Protein AF-A0A934PTH5-F1 (afdb_monomer_lite)

Structure (mmCIF, N/CA/C/O backbone):
data_AF-A0A934PTH5-F1
#
_entry.id   AF-A0A934PTH5-F1
#
loop_
_atom_site.group_PDB
_atom_site.id
_atom_site.type_symbol
_atom_site.label_atom_id
_atom_site.label_alt_id
_atom_site.label_comp_id
_atom_site.label_asym_id
_atom_site.label_entity_id
_atom_site.label_seq_id
_atom_site.pdbx_PDB_ins_code
_atom_site.Cartn_x
_atom_site.Cartn_y
_atom_site.Cartn_z
_atom_site.occupancy
_atom_site.B_iso_or_equiv
_atom_site.auth_seq_id
_atom_site.auth_comp_id
_atom_site.auth_asym_id
_atom_site.auth_atom_id
_atom_site.pdbx_PDB_model_num
ATOM 1 N N . MET A 1 1 ? -11.125 14.523 22.607 1.00 70.50 1 MET A N 1
ATOM 2 C CA . MET A 1 1 ? -11.619 13.143 22.539 1.00 70.50 1 MET A CA 1
ATOM 3 C C . MET A 1 1 ? -10.501 12.259 23.032 1.00 70.50 1 MET A C 1
ATOM 5 O O . MET A 1 1 ? -9.382 12.466 22.572 1.00 70.50 1 MET A O 1
ATOM 9 N N . THR A 1 2 ? -10.761 11.400 24.005 1.00 82.31 2 THR A N 1
ATOM 10 C CA . THR A 1 2 ? -9.766 10.471 24.561 1.00 82.31 2 THR A CA 1
ATOM 11 C C . THR A 1 2 ? -9.634 9.221 23.681 1.00 82.31 2 THR A C 1
ATOM 13 O O . THR A 1 2 ? -10.435 9.019 22.767 1.00 82.31 2 THR A O 1
ATOM 16 N N . LEU A 1 3 ? -8.619 8.388 23.939 1.00 80.62 3 LEU A N 1
ATOM 17 C CA . LEU A 1 3 ? -8.467 7.073 23.300 1.00 80.62 3 LEU A CA 1
ATOM 18 C C . LEU A 1 3 ? -9.681 6.173 23.578 1.00 80.62 3 LEU A C 1
ATOM 20 O O . LEU A 1 3 ? -10.255 5.607 22.658 1.00 80.62 3 LEU A O 1
ATOM 24 N N . GLU A 1 4 ? -10.139 6.143 24.825 1.00 85.62 4 GLU A N 1
ATOM 25 C CA . GLU A 1 4 ? -11.289 5.339 25.252 1.00 85.62 4 GLU A CA 1
ATOM 26 C C . GLU A 1 4 ? -12.594 5.762 24.542 1.00 85.62 4 GLU A C 1
ATOM 28 O O . GLU A 1 4 ? -13.380 4.926 24.100 1.00 85.62 4 GLU A O 1
ATOM 33 N N . GLU A 1 5 ? -12.799 7.071 24.341 1.00 86.62 5 GLU A N 1
ATOM 34 C CA . GLU A 1 5 ? -13.925 7.597 23.555 1.00 86.62 5 GLU A CA 1
ATOM 35 C C . GLU A 1 5 ? -13.815 7.236 22.064 1.00 86.62 5 GLU A C 1
ATOM 37 O O . GLU A 1 5 ? -14.827 6.979 21.412 1.00 86.62 5 GLU A O 1
ATOM 42 N N . PHE A 1 6 ? -12.596 7.225 21.514 1.00 87.06 6 PHE A N 1
ATOM 43 C CA . PHE A 1 6 ? -12.353 6.816 20.130 1.00 87.06 6 PHE A CA 1
ATOM 44 C C . PHE A 1 6 ? -12.656 5.331 19.920 1.00 87.06 6 PHE A C 1
ATOM 46 O O . PHE A 1 6 ? -13.285 4.972 18.930 1.00 87.06 6 PHE A O 1
ATOM 53 N N . GLU A 1 7 ? -12.237 4.476 20.850 1.00 87.31 7 GLU A N 1
ATOM 54 C CA . GLU A 1 7 ? -12.436 3.028 20.777 1.00 87.31 7 GLU A CA 1
ATOM 55 C C . GLU A 1 7 ? -13.901 2.639 20.829 1.00 87.31 7 GLU A C 1
ATOM 57 O O . GLU A 1 7 ? -14.345 1.849 20.002 1.00 87.31 7 GLU A O 1
ATOM 62 N N . GLN A 1 8 ? -14.672 3.235 21.737 1.00 88.94 8 GLN A N 1
ATOM 63 C CA . GLN A 1 8 ? -16.108 2.966 21.825 1.00 88.94 8 GLN A CA 1
ATOM 64 C C . GLN A 1 8 ? -16.850 3.395 20.551 1.00 88.94 8 GLN A C 1
ATOM 66 O O . GLN A 1 8 ? -17.724 2.678 20.054 1.00 88.94 8 GLN A O 1
ATOM 71 N N . ASP A 1 9 ? -16.494 4.555 19.990 1.00 87.38 9 ASP A N 1
ATOM 72 C CA . ASP A 1 9 ? -17.033 5.017 18.707 1.00 87.38 9 ASP A CA 1
ATOM 73 C C . ASP A 1 9 ? -16.616 4.085 17.554 1.00 87.38 9 ASP A C 1
ATOM 75 O O . ASP A 1 9 ? -17.430 3.747 16.687 1.00 87.38 9 ASP A O 1
ATOM 79 N N . TRP A 1 10 ? -15.366 3.619 17.561 1.00 90.00 10 TRP A N 1
ATOM 80 C CA . TRP A 1 10 ? -14.833 2.715 16.548 1.00 90.00 10 TRP A CA 1
ATOM 81 C C . TRP A 1 10 ? -15.440 1.310 16.612 1.00 90.00 10 TRP A C 1
ATOM 83 O O . TRP A 1 10 ? -15.773 0.749 15.569 1.00 90.00 10 TRP A O 1
ATOM 93 N N . GLU A 1 11 ? -15.641 0.738 17.795 1.00 88.69 11 GLU A N 1
ATOM 94 C CA . GLU A 1 11 ? -16.236 -0.590 17.972 1.00 88.69 11 GLU A CA 1
ATOM 95 C C . GLU A 1 11 ? -17.654 -0.635 17.378 1.00 88.69 11 GLU A C 1
ATOM 97 O O . GLU A 1 11 ? -17.993 -1.523 16.593 1.00 88.69 11 GLU A O 1
ATOM 102 N N . SER A 1 12 ? -18.453 0.404 17.635 1.00 85.88 12 SER A N 1
ATOM 103 C CA . SER A 1 12 ? -19.787 0.555 17.043 1.00 85.88 12 SER A CA 1
ATOM 104 C C . SER A 1 12 ? -19.739 0.680 15.512 1.00 85.88 12 SER A C 1
ATOM 106 O O . SER A 1 12 ? -20.498 0.024 14.789 1.00 85.88 12 SER A O 1
ATOM 108 N N . LYS A 1 13 ? -18.825 1.500 14.980 1.00 86.25 13 LYS A N 1
ATOM 109 C CA . LYS A 1 13 ? -18.679 1.707 13.530 1.00 86.25 13 LYS A CA 1
ATOM 110 C C . LYS A 1 13 ? -18.166 0.460 12.815 1.00 86.25 13 LYS A C 1
ATOM 112 O O . LYS A 1 13 ? -18.723 0.084 11.787 1.00 86.25 13 LYS A O 1
ATOM 117 N N . SER A 1 14 ? -17.150 -0.199 13.359 1.00 88.94 14 SER A N 1
ATOM 118 C CA . SER A 1 14 ? -16.538 -1.397 12.777 1.00 88.94 14 SER A CA 1
ATOM 119 C C . SER A 1 14 ? -17.500 -2.584 12.739 1.00 88.94 14 SER A C 1
ATOM 121 O O . SER A 1 14 ? -17.537 -3.293 11.730 1.00 88.94 14 SER A O 1
ATOM 123 N N . ALA A 1 15 ? -18.349 -2.755 13.759 1.00 84.88 15 ALA A N 1
ATOM 124 C CA . ALA A 1 15 ? -19.407 -3.763 13.756 1.00 84.88 15 ALA A CA 1
ATOM 125 C C . ALA A 1 15 ? -20.422 -3.530 12.621 1.00 84.88 15 ALA A C 1
ATOM 127 O O . ALA A 1 15 ? -20.749 -4.458 11.877 1.00 84.88 15 ALA A O 1
ATOM 128 N N . ASN A 1 16 ? -20.867 -2.282 12.433 1.00 79.69 16 ASN A N 1
ATOM 129 C CA . ASN A 1 16 ? -21.796 -1.917 11.358 1.00 79.69 16 ASN A CA 1
ATOM 130 C C . ASN A 1 16 ? -21.176 -2.097 9.964 1.00 79.69 16 ASN A C 1
ATOM 132 O O . ASN A 1 16 ? -21.809 -2.667 9.077 1.00 79.69 16 ASN A O 1
ATOM 136 N N . ILE A 1 17 ? -19.924 -1.669 9.784 1.00 83.56 17 ILE A N 1
ATOM 137 C CA . ILE A 1 17 ? -19.176 -1.850 8.533 1.00 83.56 17 ILE A CA 1
ATOM 138 C C . ILE A 1 17 ? -19.030 -3.342 8.207 1.00 83.56 17 ILE A C 1
ATOM 140 O O . ILE A 1 17 ? -19.281 -3.752 7.077 1.00 83.56 17 ILE A O 1
ATOM 144 N N . SER A 1 18 ? -18.664 -4.165 9.194 1.00 83.19 18 SER A N 1
ATOM 145 C CA . SER A 1 18 ? -18.479 -5.612 9.013 1.00 83.19 18 SER A CA 1
ATOM 146 C C . SER A 1 18 ? -19.784 -6.313 8.625 1.00 83.19 18 SER A C 1
ATOM 148 O O . SER A 1 18 ? -19.786 -7.191 7.761 1.00 83.19 18 SER A O 1
ATOM 150 N N . ALA A 1 19 ? -20.908 -5.906 9.224 1.00 77.00 19 ALA A N 1
ATOM 151 C CA . ALA A 1 19 ? -22.226 -6.430 8.881 1.00 77.00 19 ALA A CA 1
ATOM 152 C C . ALA A 1 19 ? -22.646 -6.052 7.450 1.00 77.00 19 ALA A C 1
ATOM 154 O O . ALA A 1 19 ? -23.142 -6.901 6.711 1.00 77.00 19 ALA A O 1
ATOM 155 N N . ASP A 1 20 ? -22.416 -4.804 7.038 1.00 76.06 20 ASP A N 1
ATOM 156 C CA . ASP A 1 20 ? -22.774 -4.314 5.704 1.00 76.06 20 ASP A CA 1
ATOM 157 C C . ASP A 1 20 ? -21.843 -4.832 4.595 1.00 76.06 20 ASP A C 1
ATOM 159 O O . ASP A 1 20 ? -22.297 -5.033 3.462 1.00 76.06 20 ASP A O 1
ATOM 163 N N . LEU A 1 21 ? -20.573 -5.110 4.915 1.00 75.38 21 LEU A N 1
ATOM 164 C CA . LEU A 1 21 ? -19.609 -5.749 4.014 1.00 75.38 21 LEU A CA 1
ATOM 165 C C . LEU A 1 21 ? -20.111 -7.110 3.522 1.00 75.38 21 LEU A C 1
ATOM 167 O O . LEU A 1 21 ? -20.036 -7.390 2.326 1.00 75.38 21 LEU A O 1
ATOM 171 N N . ALA A 1 22 ? -20.713 -7.916 4.405 1.00 74.00 22 ALA A N 1
ATOM 172 C CA . ALA A 1 22 ? -21.269 -9.227 4.055 1.00 74.00 22 ALA A CA 1
ATOM 173 C C . ALA A 1 22 ? -22.371 -9.163 2.977 1.00 74.00 22 ALA A C 1
ATOM 175 O O . ALA A 1 22 ? -22.636 -10.159 2.303 1.00 74.00 22 ALA A O 1
ATOM 176 N N . TYR A 1 23 ? -23.000 -7.996 2.800 1.00 71.44 23 TYR A N 1
ATOM 177 C CA . TYR A 1 23 ? -24.064 -7.759 1.821 1.00 71.44 23 TYR A CA 1
ATOM 178 C C . TYR A 1 23 ? -23.697 -6.709 0.765 1.00 71.44 23 TYR A C 1
ATOM 180 O O . TYR A 1 23 ? -24.575 -6.289 0.007 1.00 71.44 23 TYR A O 1
ATOM 188 N N . THR A 1 24 ? -22.434 -6.268 0.718 1.00 69.56 24 THR A N 1
ATOM 189 C CA . THR A 1 24 ? -21.937 -5.290 -0.266 1.00 69.56 24 THR A CA 1
ATOM 190 C C . THR A 1 24 ? -22.723 -3.964 -0.230 1.00 69.56 24 THR A C 1
ATOM 192 O O . THR A 1 24 ? -22.973 -3.334 -1.260 1.00 69.56 24 THR A O 1
ATOM 195 N N . LYS A 1 25 ? -23.159 -3.527 0.960 1.00 63.09 25 LYS A N 1
ATOM 196 C CA . LYS A 1 25 ? -23.962 -2.304 1.152 1.00 63.09 25 LYS A CA 1
ATOM 197 C C . LYS A 1 25 ? -23.116 -1.136 1.643 1.00 63.09 25 LYS A C 1
ATOM 199 O O . LYS A 1 25 ? -22.116 -1.328 2.321 1.00 63.09 25 LYS A O 1
ATOM 204 N N . ASN A 1 26 ? -23.540 0.082 1.291 1.00 68.31 26 ASN A N 1
ATOM 205 C CA . ASN A 1 26 ? -23.013 1.351 1.819 1.00 68.31 26 ASN A CA 1
ATOM 206 C C . ASN A 1 26 ? -21.479 1.505 1.745 1.00 68.31 26 ASN A C 1
ATOM 208 O O . ASN A 1 26 ? -20.882 2.298 2.467 1.00 68.31 26 ASN A O 1
ATOM 212 N N . LEU A 1 27 ? -20.826 0.783 0.828 1.00 69.12 27 LEU A N 1
ATOM 213 C CA . LEU A 1 27 ? -19.371 0.639 0.802 1.00 69.12 27 LEU A CA 1
ATOM 214 C C . LEU A 1 27 ? -18.617 1.976 0.678 1.00 69.12 27 LEU A C 1
ATOM 216 O O . LEU A 1 27 ? -17.538 2.131 1.237 1.00 69.12 27 LEU A O 1
ATOM 220 N N . ASN A 1 28 ? -19.190 2.966 -0.016 1.00 66.25 28 ASN A N 1
ATOM 221 C CA . ASN A 1 28 ? -18.605 4.309 -0.114 1.00 66.25 28 ASN A CA 1
ATOM 222 C C . ASN A 1 28 ? -18.574 5.025 1.246 1.00 66.25 28 ASN A C 1
ATOM 224 O O . ASN A 1 28 ? -17.584 5.667 1.590 1.00 66.25 28 ASN A O 1
ATOM 228 N N . GLU A 1 29 ? -19.665 4.933 2.004 1.00 70.81 29 GLU A N 1
ATOM 229 C CA . GLU A 1 29 ? -19.805 5.572 3.315 1.00 70.81 29 GLU A CA 1
ATOM 230 C C . GLU A 1 29 ? -18.881 4.896 4.327 1.00 70.81 29 GLU A C 1
ATOM 232 O O . GLU A 1 29 ? -18.186 5.572 5.089 1.00 70.81 29 GLU A O 1
ATOM 237 N N . HIS A 1 30 ? -18.783 3.568 4.253 1.00 80.12 30 HIS A N 1
ATOM 238 C CA . HIS A 1 30 ? -17.863 2.776 5.063 1.00 80.12 30 HIS A CA 1
ATOM 239 C C . HIS A 1 30 ? -16.404 3.090 4.736 1.00 80.12 30 HIS A C 1
ATOM 241 O O . HIS A 1 30 ? -15.607 3.292 5.651 1.00 80.12 30 HIS A O 1
ATOM 247 N N . PHE A 1 31 ? -16.054 3.249 3.455 1.00 78.75 31 PHE A N 1
ATOM 248 C CA . PHE A 1 31 ? -14.713 3.681 3.056 1.00 78.75 31 PHE A CA 1
ATOM 249 C C . PHE A 1 31 ? -14.363 5.037 3.681 1.00 78.75 31 PHE A 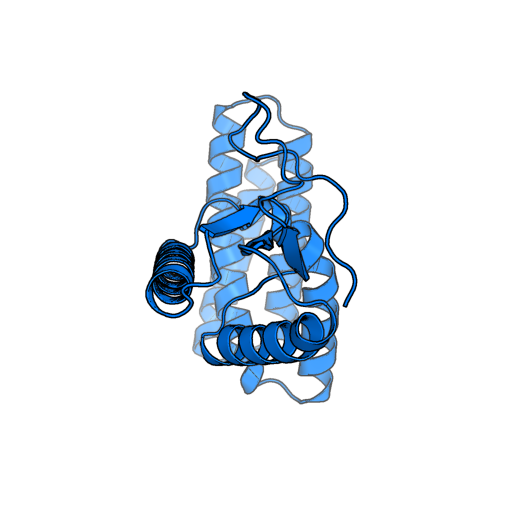C 1
ATOM 251 O O . PHE A 1 31 ? -13.349 5.155 4.364 1.00 78.75 31 PHE A O 1
ATOM 258 N N . VAL A 1 32 ? -15.227 6.045 3.531 1.00 74.69 32 VAL A N 1
ATOM 259 C CA . VAL A 1 32 ? -15.010 7.369 4.141 1.00 74.69 32 VAL A CA 1
ATOM 260 C C . VAL A 1 32 ? -14.904 7.267 5.665 1.00 74.69 32 VAL A C 1
ATOM 262 O O . VAL A 1 32 ? -14.039 7.903 6.262 1.00 74.69 32 VAL A O 1
ATOM 265 N N . THR A 1 33 ? -15.727 6.430 6.294 1.00 77.44 33 THR A N 1
ATOM 266 C CA . THR A 1 33 ? -15.711 6.217 7.747 1.00 77.44 33 THR A CA 1
ATOM 267 C C . THR A 1 33 ? -14.375 5.653 8.223 1.00 77.44 33 THR A C 1
ATOM 269 O O . THR A 1 33 ? -13.798 6.184 9.172 1.00 77.44 33 THR A O 1
ATOM 272 N N . THR A 1 34 ? -13.841 4.636 7.542 1.00 81.50 34 THR A N 1
ATOM 273 C CA . THR A 1 34 ? -12.522 4.076 7.879 1.00 81.50 34 THR A CA 1
ATOM 274 C C . THR A 1 34 ? -11.385 5.077 7.649 1.00 81.50 34 THR A C 1
ATOM 276 O O . THR A 1 34 ? -10.491 5.179 8.481 1.00 81.50 34 THR A O 1
ATOM 279 N N . GLN A 1 35 ? -11.443 5.892 6.591 1.00 77.62 35 GLN A N 1
ATOM 280 C CA . GLN A 1 35 ? -10.449 6.942 6.324 1.00 77.62 35 GLN A CA 1
ATOM 281 C C . GLN A 1 35 ? -10.446 8.029 7.409 1.00 77.62 35 GLN A C 1
ATOM 283 O O . GLN A 1 35 ? -9.388 8.434 7.890 1.00 77.62 35 GLN A O 1
ATOM 288 N N . LEU A 1 36 ? -11.630 8.471 7.843 1.00 79.81 36 LEU A N 1
ATOM 289 C CA . LEU A 1 36 ? -11.761 9.437 8.935 1.00 79.81 36 LEU A CA 1
ATOM 290 C C . LEU A 1 36 ? -11.248 8.867 10.262 1.00 79.81 36 LEU A C 1
ATOM 292 O O . LEU A 1 36 ? -10.613 9.593 11.025 1.00 79.81 36 LEU A O 1
ATOM 296 N N . ALA A 1 37 ? -11.490 7.580 10.528 1.00 80.25 37 ALA A N 1
ATOM 297 C CA . ALA A 1 37 ? -10.973 6.904 11.713 1.00 80.25 37 ALA A CA 1
ATOM 298 C C . ALA A 1 37 ? -9.436 6.816 11.703 1.00 80.25 37 ALA A C 1
ATOM 300 O O . ALA A 1 37 ? -8.819 7.127 12.717 1.00 80.25 37 ALA A O 1
ATOM 301 N N . ILE A 1 38 ? -8.815 6.495 10.559 1.00 83.19 38 ILE A N 1
ATOM 302 C CA . ILE A 1 38 ? -7.346 6.483 10.401 1.00 83.19 38 ILE A CA 1
ATOM 303 C C . ILE A 1 38 ? -6.754 7.865 10.686 1.00 83.19 38 ILE A C 1
ATOM 305 O O . ILE A 1 38 ? -5.823 7.980 11.481 1.00 83.19 38 ILE A O 1
ATOM 309 N N . HIS A 1 39 ? -7.310 8.920 10.084 1.00 77.44 39 HIS A N 1
ATOM 310 C CA . HIS A 1 39 ? -6.815 10.282 10.301 1.00 77.44 39 HIS A CA 1
ATOM 311 C C . HIS A 1 39 ? -6.916 10.683 11.777 1.00 77.44 39 HIS A C 1
ATOM 313 O O . HIS A 1 39 ? -5.978 11.218 12.361 1.00 77.44 39 HIS A O 1
ATOM 319 N N . ARG A 1 40 ? -8.057 10.386 12.403 1.00 80.06 40 ARG A N 1
ATOM 320 C CA . ARG A 1 40 ? -8.305 10.699 13.812 1.00 80.06 40 ARG A CA 1
ATOM 321 C C . ARG A 1 40 ? -7.355 9.945 14.743 1.00 80.06 40 ARG A C 1
ATOM 323 O O . ARG A 1 40 ? -6.873 10.520 15.713 1.00 80.06 40 ARG A O 1
ATOM 330 N N . LEU A 1 41 ? -7.088 8.675 14.448 1.00 83.94 41 LEU A N 1
ATOM 331 C CA . LEU A 1 41 ? -6.143 7.853 15.192 1.00 83.94 41 LEU A CA 1
ATOM 332 C C . LEU A 1 41 ? -4.720 8.412 15.086 1.00 83.94 41 LEU A C 1
ATOM 334 O O . LEU A 1 41 ? -4.029 8.517 16.095 1.00 83.94 41 LEU A O 1
ATOM 338 N N . HIS A 1 42 ? -4.303 8.819 13.887 1.00 80.69 42 HIS A N 1
ATOM 339 C CA . HIS A 1 42 ? -3.004 9.452 13.674 1.00 80.69 42 HIS A CA 1
ATOM 340 C C . HIS A 1 42 ? -2.863 10.749 14.487 1.00 80.69 42 HIS A C 1
ATOM 342 O O . HIS A 1 42 ? -1.844 10.949 15.146 1.00 80.69 42 HIS A O 1
ATOM 348 N N . ASP A 1 43 ? -3.904 11.589 14.525 1.00 81.38 43 ASP A N 1
ATOM 349 C CA . ASP A 1 43 ? -3.910 12.800 15.356 1.00 81.38 43 ASP A CA 1
ATOM 350 C C . ASP A 1 43 ? -3.722 12.472 16.848 1.00 81.38 43 ASP A C 1
ATOM 352 O O . ASP A 1 43 ? -2.973 13.157 17.542 1.00 81.38 43 ASP A O 1
ATOM 356 N N . LEU A 1 44 ? -4.360 11.406 17.346 1.00 81.19 44 LEU A N 1
ATOM 357 C CA . LEU A 1 44 ? -4.197 10.950 18.732 1.00 81.19 44 LEU A CA 1
ATOM 358 C C . LEU A 1 44 ? -2.782 10.415 18.999 1.00 81.19 44 LEU A C 1
ATOM 360 O O . LEU A 1 44 ? -2.186 10.757 20.019 1.00 81.19 44 LEU A O 1
ATOM 364 N N . MET A 1 45 ? -2.207 9.655 18.062 1.00 81.25 45 MET A N 1
ATOM 365 C CA . MET A 1 45 ? -0.832 9.153 18.167 1.00 81.25 45 MET A CA 1
ATOM 366 C C . MET A 1 45 ? 0.197 10.279 18.269 1.00 81.25 45 MET A C 1
ATOM 368 O O . MET A 1 45 ? 1.147 10.165 19.038 1.00 81.25 45 MET A O 1
ATOM 372 N N . LEU A 1 46 ? 0.015 11.372 17.520 1.00 80.62 46 LEU A N 1
ATOM 373 C CA . LEU A 1 46 ? 0.916 12.530 17.569 1.00 80.62 46 LEU A CA 1
ATOM 374 C C . LEU A 1 46 ? 0.871 13.273 18.911 1.00 80.62 46 LEU A C 1
ATOM 376 O O . LEU A 1 46 ? 1.831 13.958 19.266 1.00 80.62 46 LEU A O 1
ATOM 380 N N . LEU A 1 47 ? -0.242 13.169 19.639 1.00 82.69 47 LEU A N 1
ATOM 381 C CA . LEU A 1 47 ? -0.452 13.842 20.920 1.00 82.69 47 LEU A CA 1
ATOM 382 C C . LEU A 1 47 ? 0.014 13.001 22.119 1.00 82.69 47 LEU A C 1
ATOM 384 O O . LEU A 1 47 ? 0.228 13.555 23.199 1.00 82.69 47 LEU A O 1
ATOM 388 N N . THR A 1 48 ? 0.210 11.695 21.935 1.00 75.62 48 THR A N 1
ATOM 389 C CA . THR A 1 48 ? 0.666 10.773 22.980 1.00 75.62 48 THR A CA 1
ATOM 390 C C . THR A 1 48 ? 2.187 10.610 22.951 1.00 75.62 48 THR A C 1
ATOM 392 O O . THR A 1 48 ? 2.811 10.428 21.910 1.00 75.62 48 THR A O 1
ATOM 395 N N . SER A 1 49 ? 2.803 10.632 24.135 1.00 77.31 49 SER A N 1
ATOM 396 C CA . SER A 1 49 ? 4.234 10.326 24.330 1.00 77.31 49 SER A CA 1
ATOM 397 C C . SER A 1 49 ? 4.471 8.977 25.027 1.00 77.31 49 SER A C 1
ATOM 399 O O . SER A 1 49 ? 5.619 8.569 25.215 1.00 77.31 49 SER A O 1
ATOM 401 N N . ASP A 1 50 ? 3.397 8.297 25.437 1.00 84.56 50 ASP A N 1
ATOM 402 C CA . ASP A 1 50 ? 3.442 7.000 26.108 1.00 84.56 50 ASP A CA 1
ATOM 403 C C . ASP A 1 50 ? 3.651 5.868 25.091 1.00 84.56 50 ASP A C 1
ATOM 405 O O . ASP A 1 50 ? 2.875 5.677 24.157 1.00 84.56 50 ASP A O 1
ATOM 409 N N . LYS A 1 51 ? 4.714 5.084 25.286 1.00 75.25 51 LYS A N 1
ATOM 410 C CA . LYS A 1 51 ? 5.069 3.961 24.411 1.00 75.25 51 LYS A CA 1
ATOM 411 C C . LYS A 1 51 ? 4.045 2.824 24.436 1.00 75.25 51 LYS A C 1
ATOM 413 O O . LYS A 1 51 ? 3.891 2.161 23.413 1.00 75.25 51 LYS A O 1
ATOM 418 N N . ALA A 1 52 ? 3.387 2.578 25.568 1.00 77.56 52 ALA A N 1
ATOM 419 C CA . ALA A 1 52 ? 2.378 1.528 25.676 1.00 77.56 52 ALA A CA 1
ATOM 420 C C . ALA A 1 52 ? 1.107 1.919 24.907 1.00 77.56 52 ALA A C 1
ATOM 422 O O . ALA A 1 52 ? 0.600 1.125 24.116 1.00 77.56 52 ALA A O 1
ATOM 423 N N . GLU A 1 53 ? 0.662 3.170 25.053 1.00 78.31 53 GLU A N 1
ATOM 424 C CA . GLU A 1 53 ? -0.452 3.712 24.265 1.00 78.31 53 GLU A CA 1
ATOM 425 C C . GLU A 1 53 ? -0.120 3.764 22.770 1.00 78.31 53 GLU A C 1
ATOM 427 O O . GLU A 1 53 ? -0.955 3.397 21.951 1.00 78.31 53 GLU A O 1
ATOM 432 N N . LEU A 1 54 ? 1.106 4.140 22.385 1.00 75.62 54 LEU A N 1
ATOM 433 C CA . LEU A 1 54 ? 1.534 4.122 20.979 1.00 75.62 54 LEU A CA 1
ATOM 434 C C . LEU A 1 54 ? 1.421 2.731 20.351 1.00 75.62 54 LEU A C 1
ATOM 436 O O . LEU A 1 54 ? 0.950 2.609 19.222 1.00 75.62 54 LEU A O 1
ATOM 440 N N . GLN A 1 55 ? 1.826 1.683 21.071 1.00 75.19 55 GLN A N 1
ATOM 441 C CA . GLN A 1 55 ? 1.686 0.311 20.583 1.00 75.19 55 GLN A CA 1
ATOM 442 C C . GLN A 1 55 ? 0.212 -0.083 20.429 1.00 75.19 55 GLN A C 1
ATOM 444 O O . GLN A 1 55 ? -0.152 -0.736 19.450 1.00 75.19 55 GLN A O 1
ATOM 449 N N . HIS A 1 56 ? -0.633 0.344 21.363 1.00 79.06 56 HIS A N 1
ATOM 450 C CA . HIS A 1 56 ? -2.072 0.110 21.314 1.00 79.06 56 HIS A CA 1
ATOM 451 C C . HIS A 1 56 ? -2.734 0.824 20.127 1.00 79.06 56 HIS A C 1
ATOM 453 O O . HIS A 1 56 ? -3.446 0.199 19.341 1.00 79.06 56 HIS A O 1
ATOM 459 N N . PHE A 1 57 ? -2.393 2.094 19.897 1.00 78.56 57 PHE A N 1
ATOM 460 C CA . PHE A 1 57 ? -2.828 2.839 18.718 1.00 78.56 57 PHE A CA 1
ATOM 461 C C . PHE A 1 57 ? -2.392 2.168 17.410 1.00 78.56 57 PHE A C 1
ATOM 463 O O . PHE A 1 57 ? -3.168 2.115 16.460 1.00 78.56 57 PHE A O 1
ATOM 470 N N . MET A 1 58 ? -1.173 1.623 17.343 1.00 74.88 58 MET A N 1
ATOM 471 C CA . MET A 1 58 ? -0.707 0.910 16.150 1.00 74.88 58 MET A CA 1
ATOM 472 C C . MET A 1 58 ? -1.550 -0.334 15.841 1.00 74.88 58 MET A C 1
ATOM 474 O O . MET A 1 58 ? -1.846 -0.584 14.671 1.00 74.88 58 MET A O 1
ATOM 478 N N . LEU A 1 59 ? -1.946 -1.101 16.863 1.00 81.00 59 LEU A N 1
ATOM 479 C CA . LEU A 1 59 ? -2.821 -2.266 16.692 1.00 81.00 59 LEU A CA 1
ATOM 480 C C . LEU A 1 59 ? -4.207 -1.846 16.193 1.00 81.00 59 LEU A C 1
ATOM 482 O O . LEU A 1 59 ? -4.692 -2.386 15.201 1.00 81.00 59 LEU A O 1
ATOM 486 N N . LEU A 1 60 ? -4.791 -0.818 16.808 1.00 81.12 60 LEU A N 1
ATOM 487 C CA . LEU A 1 60 ? -6.087 -0.281 16.401 1.00 81.12 60 LEU A CA 1
ATOM 488 C C . LEU A 1 60 ? -6.061 0.258 14.959 1.00 81.12 60 LEU A C 1
ATOM 490 O O . LEU A 1 60 ? -6.984 0.036 14.176 1.00 81.12 60 LEU A O 1
ATOM 494 N N . GLY A 1 61 ? -4.963 0.907 14.565 1.00 80.19 61 GLY A N 1
ATOM 495 C CA . GLY A 1 61 ? -4.757 1.390 13.198 1.00 80.19 61 GLY A CA 1
ATOM 496 C C . GLY A 1 61 ? -4.701 0.271 12.169 1.00 80.19 61 GLY A C 1
ATOM 497 O O . GLY A 1 61 ? -5.257 0.411 11.077 1.00 80.19 61 GLY A O 1
ATOM 498 N N . TYR A 1 62 ? -4.086 -0.857 12.526 1.00 78.38 62 TYR A N 1
ATOM 499 C CA . TYR A 1 62 ? -4.070 -2.044 11.679 1.00 78.38 62 TYR A CA 1
ATOM 500 C C . TYR A 1 62 ? -5.478 -2.612 11.467 1.00 78.38 62 TYR A C 1
ATOM 502 O O . TYR A 1 62 ? -5.841 -2.927 10.334 1.00 78.38 62 TYR A O 1
ATOM 510 N N . GLU A 1 63 ? -6.294 -2.697 12.517 1.00 78.56 63 GLU A N 1
ATOM 511 C CA . GLU A 1 63 ? -7.672 -3.195 12.418 1.00 78.56 63 GLU A CA 1
ATOM 512 C C . GLU A 1 63 ? -8.544 -2.307 11.521 1.00 78.56 63 GLU A C 1
ATOM 514 O O . GLU A 1 63 ? -9.241 -2.809 10.633 1.00 78.56 63 GLU A O 1
ATOM 519 N N . ILE A 1 64 ? -8.448 -0.981 11.683 1.00 83.81 64 ILE A N 1
ATOM 520 C CA . ILE A 1 64 ? -9.155 -0.017 10.828 1.00 83.81 64 ILE A CA 1
ATOM 521 C C . ILE A 1 64 ? -8.720 -0.168 9.367 1.00 83.81 64 ILE A C 1
ATOM 523 O O . ILE A 1 64 ? -9.555 -0.183 8.456 1.00 83.81 64 ILE A O 1
ATOM 527 N N . TYR A 1 65 ? -7.414 -0.295 9.129 1.00 80.00 65 TYR A N 1
ATOM 528 C CA . TYR A 1 65 ? -6.867 -0.440 7.786 1.00 80.00 65 TYR A CA 1
ATOM 529 C C . TYR A 1 65 ? -7.270 -1.767 7.129 1.00 80.00 65 TYR A C 1
ATOM 531 O O . TYR A 1 65 ? -7.639 -1.784 5.955 1.00 80.00 65 TYR A O 1
ATOM 539 N N . ALA A 1 66 ? -7.260 -2.876 7.871 1.00 78.31 66 ALA A N 1
ATOM 540 C CA . ALA A 1 66 ? -7.692 -4.175 7.363 1.00 78.31 66 ALA A CA 1
ATOM 541 C C . ALA A 1 66 ? -9.155 -4.134 6.891 1.00 78.31 66 ALA A C 1
ATOM 543 O O . ALA A 1 66 ? -9.481 -4.651 5.820 1.00 78.31 66 ALA A O 1
ATOM 544 N N . LEU A 1 67 ? -10.023 -3.457 7.645 1.00 79.12 67 LEU A N 1
ATOM 545 C CA . LEU A 1 67 ? -11.427 -3.272 7.287 1.00 79.12 67 LEU A CA 1
ATOM 546 C C . LEU A 1 67 ? -11.591 -2.380 6.043 1.00 79.12 67 LEU A C 1
ATOM 548 O O . LEU A 1 67 ? -12.355 -2.698 5.134 1.00 79.12 67 LEU A O 1
ATOM 552 N N . ASN A 1 68 ? -10.817 -1.298 5.961 1.00 80.81 68 ASN A N 1
ATOM 553 C CA . ASN A 1 68 ? -10.747 -0.418 4.792 1.00 80.81 68 ASN A CA 1
ATOM 554 C C . ASN A 1 68 ? -10.330 -1.183 3.524 1.00 80.81 68 ASN A C 1
ATOM 556 O O . ASN A 1 68 ? -10.948 -1.053 2.466 1.00 80.81 68 ASN A O 1
ATOM 560 N N . TYR A 1 69 ? -9.334 -2.060 3.643 1.00 76.56 69 TYR A N 1
ATOM 561 C CA . TYR A 1 69 ? -8.881 -2.897 2.539 1.00 76.56 69 TYR A CA 1
ATOM 562 C C . TYR A 1 69 ? -9.955 -3.888 2.070 1.00 76.56 69 TYR A C 1
ATOM 564 O O . TYR A 1 69 ? -10.135 -4.073 0.867 1.00 76.56 69 TYR A O 1
ATOM 572 N N . GLN A 1 70 ? -10.719 -4.484 2.990 1.00 76.38 70 GLN A N 1
ATOM 573 C CA . GLN A 1 70 ? -11.850 -5.347 2.630 1.00 76.38 70 GLN A CA 1
ATOM 574 C C . GLN A 1 70 ? -12.916 -4.582 1.835 1.00 76.38 70 GLN A C 1
ATOM 576 O O . GLN A 1 70 ? -13.407 -5.090 0.831 1.00 76.38 70 GLN A O 1
ATOM 581 N N . ILE A 1 71 ? -13.211 -3.330 2.201 1.00 76.88 71 ILE A N 1
ATOM 582 C CA . ILE A 1 71 ? -14.108 -2.455 1.426 1.00 76.88 71 ILE A CA 1
ATOM 583 C C . ILE A 1 71 ? -13.537 -2.191 0.026 1.00 76.88 71 ILE A C 1
ATOM 585 O O . ILE A 1 71 ? -14.261 -2.245 -0.971 1.00 76.88 71 ILE A O 1
ATOM 589 N N . LEU A 1 72 ? -12.231 -1.935 -0.064 1.00 71.25 72 LEU A N 1
ATOM 590 C CA . LEU A 1 72 ? -11.540 -1.703 -1.330 1.00 71.25 72 LEU A CA 1
ATOM 591 C C . LEU A 1 72 ? -11.497 -2.951 -2.227 1.00 71.25 72 LEU A C 1
ATOM 593 O O . LEU A 1 72 ? -11.529 -2.824 -3.450 1.00 71.25 72 LEU A O 1
ATOM 597 N N . ALA A 1 73 ? -11.493 -4.159 -1.665 1.00 69.50 73 ALA A N 1
ATOM 598 C CA . ALA A 1 73 ? -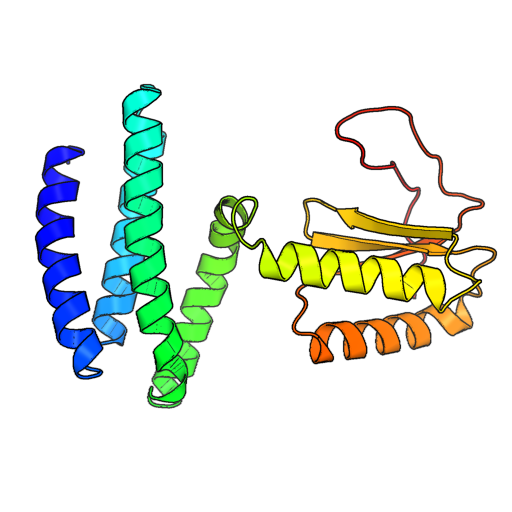11.570 -5.393 -2.449 1.00 69.50 73 ALA A CA 1
ATOM 599 C C . ALA A 1 73 ? -12.877 -5.490 -3.261 1.00 69.50 73 ALA A C 1
ATOM 601 O O . ALA A 1 73 ? -12.898 -6.107 -4.325 1.00 69.50 73 ALA A O 1
ATOM 602 N N . HIS A 1 74 ? -13.933 -4.799 -2.824 1.00 68.62 74 HIS A N 1
ATOM 603 C CA . HIS A 1 74 ? -15.195 -4.683 -3.550 1.00 68.62 74 HIS A CA 1
ATOM 604 C C . HIS A 1 74 ? -15.200 -3.569 -4.613 1.00 68.62 74 HIS A C 1
ATOM 606 O O . HIS A 1 74 ? -16.206 -3.406 -5.296 1.00 68.62 74 HIS A O 1
ATOM 612 N N . ILE A 1 75 ? -14.101 -2.813 -4.822 1.00 61.56 75 ILE A N 1
ATOM 613 C CA . ILE A 1 75 ? -13.968 -1.759 -5.862 1.00 61.56 75 ILE A CA 1
ATOM 614 C C . ILE A 1 75 ? -14.506 -2.167 -7.254 1.00 61.56 75 ILE A C 1
ATOM 616 O O . ILE A 1 75 ? -15.132 -1.324 -7.921 1.00 61.56 75 ILE A O 1
ATOM 620 N N . PRO A 1 76 ? -14.297 -3.411 -7.734 1.00 57.16 76 PRO A N 1
ATOM 621 C CA . PRO A 1 76 ? -14.855 -3.873 -9.005 1.00 57.16 76 PRO A CA 1
ATOM 622 C C . PRO A 1 76 ? -16.388 -3.834 -9.085 1.00 57.16 76 PRO A C 1
ATOM 624 O O . PRO A 1 76 ? -16.915 -3.739 -10.196 1.00 57.16 76 PRO A O 1
ATOM 627 N N . ASP A 1 77 ? -17.084 -3.811 -7.949 1.00 53.00 77 ASP A N 1
ATOM 628 C CA . ASP A 1 77 ? -18.548 -3.822 -7.849 1.00 53.00 77 ASP A CA 1
ATOM 629 C C . ASP A 1 77 ? -19.152 -2.406 -7.774 1.00 53.00 77 ASP A C 1
ATOM 631 O O . ASP A 1 77 ? -20.363 -2.221 -7.892 1.00 53.00 77 ASP A O 1
ATOM 635 N N . PHE A 1 78 ? -18.321 -1.364 -7.641 1.00 52.62 78 PHE A N 1
ATOM 636 C CA . PHE A 1 78 ? -18.794 0.022 -7.589 1.00 52.62 78 PHE A CA 1
ATOM 637 C C . PHE A 1 78 ? -19.131 0.558 -8.981 1.00 52.62 78 PHE A C 1
ATOM 639 O O . PHE A 1 78 ? -18.429 0.288 -9.965 1.00 52.62 78 PHE A O 1
ATOM 646 N N . ALA A 1 79 ? -20.147 1.426 -9.045 1.00 50.38 79 ALA A N 1
ATOM 647 C CA . ALA A 1 79 ? -20.484 2.182 -10.246 1.00 50.38 79 ALA A CA 1
ATOM 648 C C . ALA A 1 79 ? -19.258 2.963 -10.760 1.00 50.38 79 ALA A C 1
ATOM 650 O O . ALA A 1 79 ? -18.537 3.589 -9.982 1.00 50.38 79 ALA A O 1
ATOM 651 N N . ALA A 1 80 ? -19.031 2.971 -12.078 1.00 45.09 80 ALA A N 1
ATOM 652 C CA . ALA A 1 80 ? -17.798 3.481 -12.697 1.00 45.09 80 ALA A CA 1
ATOM 653 C C . ALA A 1 80 ? -17.390 4.903 -12.248 1.00 45.09 80 ALA A C 1
ATOM 655 O O . ALA A 1 80 ? -16.206 5.191 -12.071 1.00 45.09 80 ALA A O 1
ATOM 656 N N . LYS A 1 81 ? -18.369 5.783 -12.006 1.00 44.81 81 LYS A N 1
ATOM 657 C CA . LYS A 1 81 ? -18.145 7.156 -11.524 1.00 44.81 81 LYS A CA 1
ATOM 658 C C . LYS A 1 81 ? -17.674 7.204 -10.063 1.00 44.81 81 LYS A C 1
ATOM 660 O O . LYS A 1 81 ? -16.795 7.992 -9.732 1.00 44.81 81 LYS A O 1
ATOM 665 N N . GLN A 1 82 ? -18.216 6.334 -9.211 1.00 47.66 82 GLN A N 1
ATOM 666 C CA . GLN A 1 82 ? -17.817 6.199 -7.805 1.00 47.66 82 GLN A CA 1
ATOM 667 C C . GLN A 1 82 ? -16.449 5.524 -7.686 1.00 47.66 82 GLN A C 1
ATOM 669 O O . GLN A 1 82 ? -15.612 5.973 -6.913 1.00 47.66 82 GLN A O 1
ATOM 674 N N . ARG A 1 83 ? -16.163 4.536 -8.543 1.00 49.88 83 ARG A N 1
ATOM 675 C CA . ARG A 1 83 ? -14.837 3.916 -8.676 1.00 49.88 83 ARG A CA 1
ATOM 676 C C . ARG A 1 83 ? -13.741 4.945 -8.961 1.00 49.88 83 ARG A C 1
ATOM 678 O O . ARG A 1 83 ? -12.700 4.922 -8.316 1.00 49.88 83 ARG A O 1
ATOM 685 N N . GLN A 1 84 ? -13.980 5.876 -9.888 1.00 43.47 84 GLN A N 1
ATOM 686 C CA . GLN A 1 84 ? -13.031 6.958 -10.181 1.00 43.47 84 GLN A CA 1
ATOM 687 C C . GLN A 1 84 ? -12.842 7.922 -9.002 1.00 43.47 84 GLN A C 1
ATOM 689 O O . GLN A 1 84 ? -11.719 8.353 -8.753 1.00 43.47 84 GLN A O 1
ATOM 694 N N . GLN A 1 85 ? -13.911 8.247 -8.269 1.00 45.94 85 GLN A N 1
ATOM 695 C CA . GLN A 1 85 ? -13.842 9.118 -7.090 1.00 45.94 85 GLN A CA 1
ATOM 696 C C . GLN A 1 85 ? -13.100 8.449 -5.925 1.00 45.94 85 GLN A C 1
ATOM 698 O O . GLN A 1 85 ? -12.225 9.070 -5.330 1.00 45.94 85 GLN A O 1
ATOM 703 N N . LEU A 1 86 ? -13.372 7.170 -5.657 1.00 47.78 86 LEU A N 1
ATOM 704 C CA . LEU A 1 86 ? -12.667 6.377 -4.649 1.00 47.78 86 LEU A CA 1
ATOM 705 C C . LEU A 1 86 ? -11.191 6.176 -5.001 1.00 47.78 86 LEU A C 1
ATOM 707 O O . LEU A 1 86 ? -10.336 6.346 -4.141 1.00 47.78 86 LEU A O 1
ATOM 711 N N . MET A 1 87 ? -10.871 5.904 -6.270 1.00 46.78 87 MET A N 1
ATOM 712 C CA . MET A 1 87 ? -9.482 5.837 -6.742 1.00 46.78 87 MET A CA 1
ATOM 713 C C . MET A 1 87 ? -8.759 7.190 -6.670 1.00 46.78 87 MET A C 1
ATOM 715 O O . MET A 1 87 ? -7.539 7.233 -6.531 1.00 46.78 87 MET A O 1
ATOM 719 N N . ALA A 1 88 ? -9.473 8.309 -6.805 1.00 47.75 88 ALA A N 1
ATOM 720 C CA . ALA A 1 88 ? -8.893 9.640 -6.645 1.00 47.75 88 ALA A CA 1
ATOM 721 C C . ALA A 1 88 ? -8.632 9.973 -5.167 1.00 47.75 88 ALA A C 1
ATOM 723 O O . ALA A 1 88 ? -7.592 10.551 -4.855 1.00 47.75 88 ALA A O 1
ATOM 724 N N . LEU A 1 89 ? -9.537 9.565 -4.270 1.00 42.72 89 LEU A N 1
ATOM 725 C CA . LEU A 1 89 ? -9.369 9.690 -2.821 1.00 42.72 89 LEU A CA 1
ATOM 726 C C . LEU A 1 89 ? -8.225 8.803 -2.319 1.00 42.72 89 LEU A C 1
ATOM 728 O O . LEU A 1 89 ? -7.340 9.308 -1.635 1.00 42.72 89 LEU A O 1
ATOM 732 N N . SER A 1 90 ? -8.157 7.540 -2.758 1.00 41.56 90 SER A N 1
ATOM 733 C CA . SER A 1 90 ? -7.059 6.634 -2.402 1.00 41.56 90 SER A CA 1
ATOM 734 C C . SER A 1 90 ? -5.704 7.136 -2.902 1.00 41.56 90 SER A C 1
ATOM 736 O O . SER A 1 90 ? -4.720 7.033 -2.186 1.00 41.56 90 SER A O 1
ATOM 738 N N . LYS A 1 91 ? -5.623 7.786 -4.073 1.00 40.06 91 LYS A N 1
ATOM 739 C CA . LYS A 1 91 ? -4.380 8.425 -4.555 1.00 40.06 91 LYS A CA 1
ATOM 740 C C . LYS A 1 91 ? -3.868 9.566 -3.669 1.00 40.06 91 LYS A C 1
ATOM 742 O O . LYS A 1 91 ? -2.663 9.827 -3.679 1.00 40.06 91 LYS A O 1
ATOM 747 N N . GLY A 1 92 ? -4.746 10.237 -2.922 1.00 36.28 92 GLY A N 1
ATOM 748 C CA . GLY A 1 92 ? -4.363 11.184 -1.873 1.00 36.28 92 GLY A CA 1
ATOM 749 C C . GLY A 1 92 ? -3.781 10.465 -0.655 1.00 36.28 92 GLY A C 1
ATOM 750 O O . GLY A 1 92 ? -2.705 10.837 -0.188 1.00 36.28 92 GLY A O 1
ATOM 751 N N . THR A 1 93 ? -4.431 9.379 -0.229 1.00 40.41 93 THR A N 1
ATOM 752 C CA . THR A 1 93 ? -4.036 8.552 0.919 1.00 40.41 93 THR A CA 1
ATOM 753 C C . THR A 1 93 ? -2.790 7.695 0.676 1.00 40.41 93 THR A C 1
ATOM 755 O O . THR A 1 93 ? -2.051 7.449 1.616 1.00 40.41 93 THR A O 1
ATOM 758 N N . ILE A 1 94 ? -2.458 7.322 -0.571 1.00 38.16 94 ILE A N 1
ATOM 759 C CA . ILE A 1 94 ? -1.213 6.603 -0.940 1.00 38.16 94 ILE A CA 1
ATOM 760 C C . ILE A 1 94 ? 0.046 7.377 -0.493 1.00 38.16 94 ILE A C 1
ATOM 762 O O . ILE A 1 94 ? 1.120 6.799 -0.321 1.00 38.16 94 ILE A O 1
ATOM 766 N N . LYS A 1 95 ? -0.043 8.700 -0.287 1.00 36.62 95 LYS A N 1
ATOM 767 C CA . LYS A 1 95 ? 1.065 9.469 0.303 1.00 36.62 95 LYS A CA 1
ATOM 768 C C . LYS A 1 95 ? 1.250 9.202 1.802 1.00 36.62 95 LYS A C 1
ATOM 770 O O . LYS A 1 95 ? 2.395 9.219 2.239 1.00 36.62 95 LYS A O 1
ATOM 775 N N . GLU A 1 96 ? 0.181 8.930 2.546 1.00 33.81 96 GLU A N 1
ATOM 776 C CA . GLU A 1 96 ? 0.204 8.549 3.971 1.00 33.81 96 GLU A CA 1
ATOM 777 C C . GLU A 1 96 ? 0.414 7.038 4.149 1.00 33.81 96 GLU A C 1
ATOM 779 O O . GLU A 1 96 ? 1.140 6.607 5.037 1.00 33.81 96 GLU A O 1
ATOM 784 N N . GLU A 1 97 ? -0.089 6.224 3.221 1.00 35.19 97 GLU A N 1
ATOM 785 C CA . GLU A 1 97 ? 0.144 4.778 3.121 1.00 35.19 97 GLU A CA 1
ATOM 786 C C . GLU A 1 97 ? 1.643 4.438 3.010 1.00 35.19 97 GLU A C 1
ATOM 788 O O . GLU A 1 97 ? 2.090 3.388 3.465 1.00 35.19 97 GLU A O 1
ATOM 793 N N . LYS A 1 98 ? 2.464 5.362 2.485 1.00 41.72 98 LYS A N 1
ATOM 794 C CA . LYS A 1 98 ? 3.932 5.234 2.461 1.00 41.72 98 LYS A CA 1
ATOM 795 C C . LYS A 1 98 ? 4.589 5.215 3.841 1.00 41.72 98 LYS A C 1
ATOM 797 O O . LYS A 1 98 ? 5.708 4.724 3.932 1.00 41.72 98 LYS A O 1
ATOM 802 N N . LEU A 1 99 ? 3.932 5.717 4.888 1.00 36.28 99 LEU A N 1
ATOM 803 C CA . LEU A 1 99 ? 4.430 5.605 6.264 1.00 36.28 99 LEU A CA 1
ATOM 804 C C . LEU A 1 99 ? 4.143 4.222 6.870 1.00 36.28 99 LEU A C 1
ATOM 806 O O . LEU A 1 99 ? 4.934 3.751 7.681 1.00 36.28 99 LEU A O 1
ATOM 810 N N . TYR A 1 100 ? 3.071 3.547 6.440 1.00 31.48 100 TYR A N 1
ATOM 811 C CA . TYR A 1 100 ? 2.606 2.284 7.033 1.00 31.48 100 TYR A CA 1
ATOM 812 C C . TYR A 1 100 ? 2.954 1.030 6.207 1.00 31.48 100 TYR A C 1
ATOM 814 O O . TYR A 1 100 ? 3.072 -0.059 6.764 1.00 31.48 100 TYR A O 1
ATOM 822 N N . ASN A 1 101 ? 3.213 1.168 4.900 1.00 32.41 101 ASN A N 1
ATOM 823 C CA . ASN A 1 101 ? 3.636 0.064 4.022 1.00 32.41 101 ASN A CA 1
ATOM 824 C C . ASN A 1 101 ? 5.100 -0.378 4.204 1.00 32.41 101 ASN A C 1
ATOM 826 O O . ASN A 1 101 ? 5.543 -1.310 3.535 1.00 32.41 101 ASN A O 1
ATOM 830 N N . VAL A 1 102 ? 5.871 0.259 5.090 1.00 40.56 102 VAL A N 1
ATOM 831 C CA . VAL A 1 102 ? 7.274 -0.122 5.331 1.00 40.56 102 VAL A CA 1
ATOM 832 C C . VAL A 1 102 ? 7.383 -1.423 6.143 1.00 40.56 102 VAL A C 1
ATOM 834 O O . VAL A 1 102 ? 8.438 -2.051 6.138 1.00 40.56 102 VAL A O 1
ATOM 837 N N . THR A 1 103 ? 6.305 -1.891 6.782 1.00 39.75 103 THR A N 1
ATOM 838 C CA . THR A 1 103 ? 6.411 -2.976 7.774 1.00 39.75 103 THR A CA 1
ATOM 839 C C . THR A 1 103 ? 5.737 -4.309 7.429 1.00 39.75 103 THR A C 1
ATOM 841 O O . THR A 1 103 ? 6.031 -5.274 8.129 1.00 39.75 103 THR A O 1
ATOM 844 N N . LEU A 1 104 ? 4.853 -4.441 6.422 1.00 36.69 104 LEU A N 1
ATOM 845 C CA . LEU A 1 104 ? 3.892 -5.571 6.449 1.00 36.69 104 LEU A CA 1
ATOM 846 C C . LEU A 1 104 ? 3.463 -6.245 5.129 1.00 36.69 104 LEU A C 1
ATOM 848 O O . LEU A 1 104 ? 2.394 -6.850 5.100 1.00 36.69 104 LEU A O 1
ATOM 852 N N . ASN A 1 105 ? 4.272 -6.280 4.064 1.00 43.88 105 ASN A N 1
ATOM 853 C CA . ASN A 1 105 ? 3.964 -7.188 2.943 1.00 43.88 105 ASN A CA 1
ATOM 854 C C . ASN A 1 105 ? 5.047 -8.260 2.723 1.00 43.88 105 ASN A C 1
ATOM 856 O O . ASN A 1 105 ? 5.885 -8.110 1.834 1.00 43.88 105 ASN A O 1
ATOM 860 N N . PRO A 1 106 ? 5.055 -9.356 3.512 1.00 51.41 106 PRO A N 1
ATOM 861 C CA . PRO A 1 106 ? 6.021 -10.438 3.338 1.00 51.41 106 PRO A CA 1
ATOM 862 C C . PRO A 1 106 ? 5.911 -11.110 1.961 1.00 51.41 106 PRO A C 1
ATOM 864 O O . PRO A 1 106 ? 6.933 -11.491 1.410 1.00 51.41 106 PRO A O 1
ATOM 867 N N . GLN A 1 107 ? 4.719 -11.184 1.352 1.00 53.09 107 GLN A N 1
ATOM 868 C CA . GLN A 1 107 ? 4.553 -11.744 0.001 1.00 53.09 107 GLN A CA 1
ATOM 869 C C . GLN A 1 107 ? 5.151 -10.842 -1.083 1.00 53.09 107 GLN A C 1
ATOM 871 O O . GLN A 1 107 ? 5.778 -11.329 -2.022 1.00 53.09 107 GLN A O 1
ATOM 876 N N . GLN A 1 108 ? 5.003 -9.525 -0.940 1.00 60.41 108 GLN A N 1
ATOM 877 C CA . GLN A 1 108 ? 5.622 -8.564 -1.848 1.00 60.41 108 GLN A CA 1
ATOM 878 C C . GLN A 1 108 ? 7.135 -8.479 -1.632 1.00 60.41 108 GLN A C 1
ATOM 880 O O . GLN A 1 108 ? 7.866 -8.400 -2.609 1.00 60.41 108 GLN A O 1
ATOM 885 N N . ALA A 1 109 ? 7.619 -8.592 -0.391 1.00 62.50 109 ALA A N 1
ATOM 886 C CA . ALA A 1 109 ? 9.047 -8.697 -0.106 1.00 62.50 109 ALA A CA 1
ATOM 887 C C . ALA A 1 109 ? 9.664 -9.954 -0.747 1.00 62.50 109 ALA A C 1
ATOM 889 O O . ALA A 1 109 ? 10.738 -9.863 -1.335 1.00 62.50 109 ALA A O 1
ATOM 890 N N . THR A 1 110 ? 8.974 -11.102 -0.708 1.00 69.94 110 THR A N 1
ATOM 891 C CA . THR A 1 110 ? 9.410 -12.317 -1.416 1.00 69.94 110 THR A CA 1
ATOM 892 C C . THR A 1 110 ? 9.387 -12.123 -2.932 1.00 69.94 110 THR A C 1
ATOM 894 O O . THR A 1 110 ? 10.394 -12.371 -3.582 1.00 69.94 110 THR A O 1
ATOM 897 N N . ALA A 1 111 ? 8.303 -11.584 -3.503 1.00 74.81 111 ALA A N 1
ATOM 898 C CA . ALA A 1 111 ? 8.214 -11.329 -4.945 1.00 74.81 111 ALA A CA 1
ATOM 899 C C . ALA A 1 111 ? 9.263 -10.313 -5.446 1.00 74.81 111 ALA A C 1
ATOM 901 O O . ALA A 1 111 ? 9.770 -10.428 -6.562 1.00 74.81 111 ALA A O 1
ATOM 902 N N . GLU A 1 112 ? 9.609 -9.322 -4.623 1.00 78.88 112 GLU A N 1
ATOM 903 C CA . GLU A 1 112 ? 10.662 -8.343 -4.892 1.00 78.88 112 GLU A CA 1
ATOM 904 C C . GLU A 1 112 ? 12.054 -8.968 -4.818 1.00 78.88 112 GLU A C 1
ATOM 906 O O . GLU A 1 112 ? 12.875 -8.725 -5.701 1.00 78.88 112 GLU A O 1
ATOM 911 N N . GLN A 1 113 ? 12.314 -9.806 -3.812 1.00 77.25 113 GLN A N 1
ATOM 912 C CA . GLN A 1 113 ? 13.565 -10.557 -3.708 1.00 77.25 113 GLN A CA 1
ATOM 913 C C . GLN A 1 113 ? 13.736 -11.536 -4.876 1.00 77.25 113 GLN A C 1
ATOM 915 O O . GLN A 1 113 ? 14.808 -11.567 -5.478 1.00 77.25 113 GLN A O 1
ATOM 920 N N . ASP A 1 114 ? 12.677 -12.250 -5.263 1.00 81.00 114 ASP A N 1
ATOM 921 C CA . ASP A 1 114 ? 12.673 -13.157 -6.416 1.00 81.00 114 ASP A CA 1
ATOM 922 C C . ASP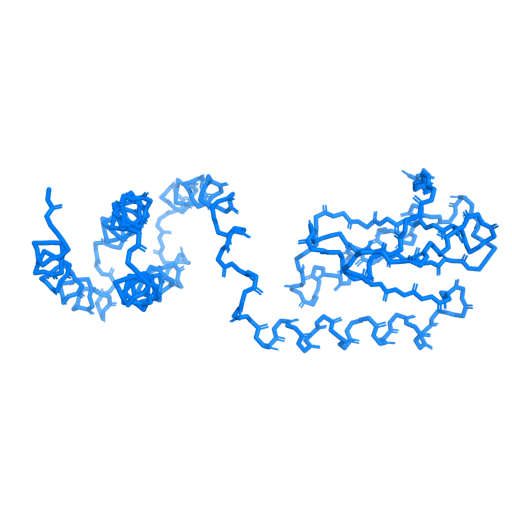 A 1 114 ? 12.902 -12.398 -7.729 1.00 81.00 114 ASP A C 1
ATOM 924 O O . ASP A 1 114 ? 13.632 -12.851 -8.614 1.00 81.00 114 ASP A O 1
ATOM 928 N N . PHE A 1 115 ? 12.312 -11.207 -7.868 1.00 84.06 115 PHE A N 1
ATOM 929 C CA . PHE A 1 115 ? 12.546 -10.344 -9.021 1.00 84.06 115 PHE A CA 1
ATOM 930 C C . PHE A 1 115 ? 13.998 -9.865 -9.088 1.00 84.06 115 PHE A C 1
ATOM 932 O O . PHE A 1 115 ? 14.626 -9.999 -10.140 1.00 84.06 115 PHE A O 1
ATOM 939 N N . LEU A 1 116 ? 14.555 -9.380 -7.974 1.00 84.00 116 LEU A N 1
ATOM 940 C CA . LEU A 1 116 ? 15.954 -8.954 -7.885 1.00 84.00 116 LEU A CA 1
ATOM 941 C C . LEU A 1 116 ? 16.928 -10.100 -8.182 1.00 84.00 116 LEU A C 1
ATOM 943 O O . LEU A 1 116 ? 17.898 -9.895 -8.911 1.00 84.00 116 LEU A O 1
ATOM 947 N N . ALA A 1 117 ? 16.664 -11.300 -7.660 1.00 82.25 117 ALA A N 1
ATOM 948 C CA . ALA A 1 117 ? 17.449 -12.491 -7.972 1.00 82.25 117 ALA A CA 1
ATOM 949 C C . ALA A 1 117 ? 17.374 -12.816 -9.472 1.00 82.25 117 ALA A C 1
ATOM 951 O O . ALA A 1 117 ? 18.405 -12.983 -10.121 1.00 82.25 117 ALA A O 1
ATOM 952 N N . SER A 1 118 ? 16.168 -12.787 -10.053 1.00 82.94 118 SER A N 1
ATOM 953 C CA . SER A 1 118 ? 15.973 -13.074 -11.477 1.00 82.94 118 SER A CA 1
ATOM 954 C C . SER A 1 118 ? 16.674 -12.080 -12.408 1.00 82.94 118 SER A C 1
ATOM 956 O O . SER A 1 118 ? 17.128 -12.476 -13.478 1.00 82.94 118 SER A O 1
ATOM 958 N N . LEU A 1 119 ? 16.796 -10.808 -12.013 1.00 81.56 119 LEU A N 1
ATOM 959 C CA . LEU A 1 119 ? 17.546 -9.806 -12.775 1.00 81.56 119 LEU A CA 1
ATOM 960 C C . LEU A 1 119 ? 19.043 -10.135 -12.799 1.00 81.56 119 LEU A C 1
ATOM 962 O O . LEU A 1 119 ? 19.653 -10.135 -13.865 1.00 81.56 119 LEU A O 1
ATOM 966 N N . LYS A 1 120 ? 19.612 -10.476 -11.637 1.00 72.81 120 LYS A N 1
ATOM 967 C CA . LYS A 1 120 ? 21.040 -10.803 -11.488 1.00 72.81 120 LYS A CA 1
ATOM 968 C C . LYS A 1 120 ? 21.442 -12.089 -12.211 1.00 72.81 120 LYS A C 1
ATOM 970 O O . LYS A 1 120 ? 22.569 -12.203 -12.670 1.00 72.81 120 LYS A O 1
ATOM 975 N N . GLU A 1 121 ? 20.537 -13.060 -12.306 1.00 73.94 121 GLU A N 1
ATOM 976 C CA . GLU A 1 121 ? 20.809 -14.332 -12.989 1.00 73.94 121 GLU A CA 1
ATOM 977 C C . GLU A 1 121 ? 20.709 -14.238 -14.517 1.00 73.94 121 GLU A C 1
ATOM 979 O O . GLU A 1 121 ? 21.379 -14.988 -15.227 1.00 73.94 121 GLU A O 1
ATOM 984 N N . ARG A 1 122 ? 19.849 -13.354 -15.039 1.00 69.25 122 ARG A N 1
ATOM 985 C CA . ARG A 1 122 ? 19.528 -13.290 -16.475 1.00 69.25 122 ARG A CA 1
ATOM 986 C C . ARG A 1 122 ? 20.427 -12.355 -17.261 1.00 69.25 122 ARG A C 1
ATOM 988 O O . ARG A 1 122 ? 20.681 -12.622 -18.434 1.00 69.25 122 ARG A O 1
ATOM 995 N N . ASP A 1 123 ? 20.858 -11.260 -16.646 1.00 71.88 123 ASP A N 1
ATOM 996 C CA . ASP A 1 123 ? 21.587 -10.209 -17.339 1.00 71.88 123 ASP A CA 1
ATOM 997 C C . ASP A 1 123 ? 23.019 -10.117 -16.812 1.00 71.88 123 ASP A C 1
ATOM 999 O O . ASP A 1 123 ? 23.284 -9.596 -15.731 1.00 71.88 123 ASP A O 1
ATOM 1003 N N . PHE A 1 124 ? 23.958 -10.619 -17.611 1.00 69.06 124 PHE A N 1
ATOM 1004 C CA . PHE A 1 124 ? 25.393 -10.571 -17.323 1.00 69.06 124 PHE A CA 1
ATOM 1005 C C . PHE A 1 124 ? 25.948 -9.138 -17.287 1.00 69.06 124 PHE A C 1
ATOM 1007 O O . PHE A 1 124 ? 27.092 -8.938 -16.880 1.00 69.06 124 PHE A O 1
ATOM 1014 N N . LEU A 1 125 ? 25.161 -8.149 -17.723 1.00 79.56 125 LEU A N 1
ATOM 1015 C CA . LEU A 1 125 ? 25.491 -6.734 -17.617 1.00 79.56 125 LEU A CA 1
ATOM 1016 C C . LEU A 1 125 ? 25.087 -6.143 -16.261 1.00 79.56 125 LEU A C 1
ATOM 1018 O O . LEU A 1 125 ? 25.491 -5.021 -15.976 1.00 79.56 125 LEU A O 1
ATOM 1022 N N . ILE A 1 126 ? 24.334 -6.854 -15.413 1.00 81.69 126 ILE A N 1
ATOM 1023 C CA . ILE A 1 126 ? 23.967 -6.393 -14.068 1.00 81.69 126 ILE A CA 1
ATOM 1024 C C . ILE A 1 126 ? 24.994 -6.899 -13.050 1.00 81.69 126 ILE A C 1
ATOM 1026 O O . ILE A 1 126 ? 25.104 -8.093 -12.792 1.00 81.69 126 ILE A O 1
ATOM 1030 N N . GLN A 1 127 ? 25.709 -5.973 -12.410 1.00 78.19 127 GLN A N 1
ATOM 1031 C CA . GLN A 1 127 ? 26.591 -6.279 -11.281 1.00 78.19 127 GLN A CA 1
ATOM 1032 C C . GLN A 1 127 ? 25.793 -6.500 -9.995 1.00 78.19 127 GLN A C 1
ATOM 1034 O O . GLN A 1 127 ? 26.093 -7.405 -9.218 1.00 78.19 127 GLN A O 1
ATOM 1039 N N . ASP A 1 128 ? 24.810 -5.635 -9.739 1.00 77.00 128 ASP A N 1
ATOM 1040 C CA . ASP A 1 128 ? 23.965 -5.695 -8.550 1.00 77.00 128 ASP A CA 1
ATOM 1041 C C . ASP A 1 128 ? 22.652 -4.921 -8.778 1.00 77.00 128 ASP A C 1
ATOM 1043 O O . ASP A 1 128 ? 22.546 -4.074 -9.665 1.00 77.00 128 ASP A O 1
ATOM 1047 N N . ALA A 1 129 ? 21.634 -5.218 -7.979 1.00 79.75 129 ALA A N 1
ATOM 1048 C CA . ALA A 1 129 ? 20.347 -4.543 -8.004 1.00 79.75 129 ALA A CA 1
ATOM 1049 C C . ALA A 1 129 ? 19.749 -4.512 -6.594 1.00 79.75 129 ALA A C 1
ATOM 1051 O O . ALA A 1 129 ? 19.797 -5.512 -5.870 1.00 79.75 129 ALA A O 1
ATOM 1052 N N . LEU A 1 130 ? 19.174 -3.371 -6.215 1.00 79.75 130 LEU A N 1
ATOM 1053 C CA . LEU A 1 130 ? 18.585 -3.153 -4.895 1.00 79.75 130 LEU A CA 1
ATOM 1054 C C . LEU A 1 130 ? 17.361 -2.244 -4.960 1.00 79.75 130 LEU A C 1
ATOM 1056 O O . LEU A 1 130 ? 17.174 -1.480 -5.906 1.00 79.75 130 LEU A O 1
ATOM 1060 N N . ILE A 1 131 ? 16.538 -2.302 -3.918 1.00 75.19 131 ILE A N 1
ATOM 1061 C CA . ILE A 1 131 ? 15.367 -1.439 -3.756 1.00 75.19 131 ILE A CA 1
ATOM 1062 C C . ILE A 1 131 ? 15.670 -0.447 -2.636 1.00 75.19 131 ILE A C 1
ATOM 1064 O O . ILE A 1 131 ? 16.026 -0.845 -1.528 1.00 75.19 131 ILE A O 1
ATOM 1068 N N . THR A 1 132 ? 15.549 0.850 -2.917 1.00 70.19 132 THR A N 1
ATOM 1069 C CA . THR A 1 132 ? 15.748 1.886 -1.896 1.00 70.19 132 THR A CA 1
ATOM 1070 C C . THR A 1 132 ? 14.521 2.016 -0.986 1.00 70.19 132 THR A C 1
ATOM 1072 O O . THR A 1 132 ? 13.409 1.687 -1.413 1.00 70.19 132 THR A O 1
ATOM 1075 N N . PRO A 1 133 ? 14.665 2.586 0.228 1.00 58.12 133 PRO A N 1
ATOM 1076 C CA . PRO A 1 133 ? 13.523 2.902 1.096 1.00 58.12 133 PRO A CA 1
ATOM 1077 C C . PRO A 1 133 ? 12.453 3.769 0.406 1.00 58.12 133 PRO A C 1
ATOM 1079 O O . PRO A 1 133 ? 11.260 3.589 0.625 1.00 58.12 133 PRO A O 1
ATOM 1082 N N . ASP A 1 134 ? 12.870 4.642 -0.519 1.00 64.31 134 ASP A N 1
ATOM 1083 C CA . ASP A 1 134 ? 11.987 5.480 -1.345 1.00 64.31 134 ASP A CA 1
ATOM 1084 C C . ASP A 1 134 ? 11.272 4.730 -2.489 1.00 64.31 134 ASP A C 1
ATOM 1086 O O . ASP A 1 134 ? 10.607 5.361 -3.323 1.00 64.31 134 ASP A O 1
ATOM 1090 N N . ARG A 1 135 ? 11.403 3.397 -2.542 1.00 72.75 135 ARG A N 1
ATOM 1091 C CA . ARG A 1 135 ? 10.818 2.495 -3.547 1.00 72.75 135 ARG A CA 1
ATOM 1092 C C . ARG A 1 135 ? 11.363 2.707 -4.961 1.00 72.75 135 ARG A C 1
ATOM 1094 O O . ARG A 1 135 ? 10.636 2.508 -5.934 1.00 72.75 135 ARG A O 1
ATOM 1101 N N . ASN A 1 136 ? 12.625 3.112 -5.097 1.00 78.81 136 ASN A N 1
ATOM 1102 C CA . ASN A 1 136 ? 13.301 3.109 -6.396 1.00 78.81 136 ASN A CA 1
ATOM 1103 C C . ASN A 1 136 ? 14.023 1.774 -6.591 1.00 78.81 136 ASN A C 1
ATOM 1105 O O . ASN A 1 136 ? 14.690 1.300 -5.672 1.00 78.81 136 ASN A O 1
ATOM 1109 N N . LEU A 1 137 ? 13.916 1.202 -7.788 1.00 83.12 137 LEU A N 1
ATOM 1110 C CA . LEU A 1 137 ? 14.744 0.078 -8.207 1.00 83.12 137 LEU A CA 1
ATOM 1111 C C . LEU A 1 137 ? 16.061 0.636 -8.742 1.00 83.12 137 LEU 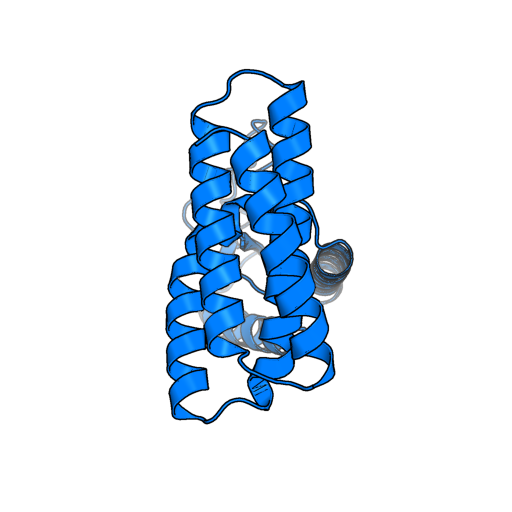A C 1
ATOM 1113 O O . LEU A 1 137 ? 16.071 1.354 -9.740 1.00 83.12 137 LEU A O 1
ATOM 1117 N N . VAL A 1 138 ? 17.158 0.320 -8.071 1.00 81.00 138 VAL A N 1
ATOM 1118 C CA . VAL A 1 138 ? 18.508 0.702 -8.473 1.00 81.00 138 VAL A CA 1
ATOM 1119 C C . VAL A 1 138 ? 19.169 -0.501 -9.127 1.00 81.00 138 VAL A C 1
ATOM 1121 O O . VAL A 1 138 ? 19.219 -1.571 -8.526 1.00 81.00 138 VAL A O 1
ATOM 1124 N N . ILE 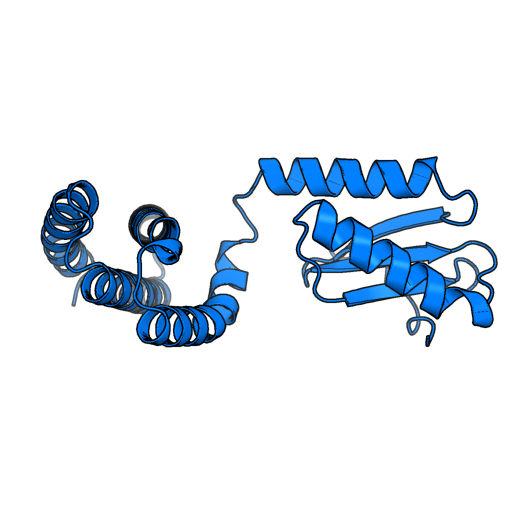A 1 139 ? 19.669 -0.317 -10.346 1.00 84.69 139 ILE A N 1
ATOM 1125 C CA . ILE A 1 139 ? 20.368 -1.341 -11.123 1.00 84.69 139 ILE A CA 1
ATOM 1126 C C . ILE A 1 139 ? 21.774 -0.834 -11.430 1.00 84.69 139 ILE A C 1
ATOM 1128 O O . ILE A 1 139 ? 21.949 0.232 -12.026 1.00 84.69 139 ILE A O 1
ATOM 1132 N N . LEU A 1 140 ? 22.771 -1.608 -11.016 1.00 81.12 140 LEU A N 1
ATOM 1133 C CA . LEU A 1 140 ? 24.180 -1.360 -11.282 1.00 81.12 140 LEU A CA 1
ATOM 1134 C C . LEU A 1 140 ? 24.612 -2.153 -12.505 1.00 81.12 140 LEU A C 1
ATOM 1136 O O . LEU A 1 140 ? 24.553 -3.382 -12.501 1.00 81.12 140 LEU A O 1
ATOM 1140 N N . LEU A 1 141 ? 25.053 -1.440 -13.537 1.00 83.94 141 LEU A N 1
ATOM 1141 C CA . LEU A 1 141 ? 25.424 -2.004 -14.826 1.00 83.94 141 LEU A CA 1
ATOM 1142 C C . LEU A 1 141 ? 26.942 -2.012 -15.027 1.00 83.94 141 LEU A C 1
ATOM 1144 O O . LEU A 1 141 ? 27.630 -1.042 -14.712 1.00 83.94 141 LEU A O 1
ATOM 1148 N N . ILE A 1 142 ? 27.452 -3.095 -15.606 1.00 83.31 142 ILE A N 1
ATOM 1149 C CA . ILE A 1 142 ? 28.833 -3.245 -16.063 1.00 83.31 142 ILE A CA 1
ATOM 1150 C C . ILE A 1 142 ? 28.904 -2.721 -17.500 1.00 83.31 142 ILE A C 1
ATOM 1152 O O . ILE A 1 142 ? 28.304 -3.306 -18.399 1.00 83.31 142 ILE A O 1
ATOM 1156 N N . ASN A 1 143 ? 29.659 -1.643 -17.731 1.00 82.81 143 ASN A N 1
ATOM 1157 C CA . ASN A 1 143 ? 29.843 -1.026 -19.055 1.00 82.81 143 ASN A CA 1
ATOM 1158 C C . ASN A 1 143 ? 28.515 -0.719 -19.794 1.00 82.81 143 ASN A C 1
ATOM 1160 O O . ASN A 1 143 ? 28.301 -1.210 -20.910 1.00 82.81 143 ASN A O 1
ATOM 1164 N N . PRO A 1 144 ? 27.607 0.072 -19.193 1.00 82.44 144 PRO A N 1
ATOM 1165 C CA . PRO A 1 144 ? 26.314 0.385 -19.792 1.00 82.44 144 PRO A CA 1
ATOM 1166 C C . PRO A 1 144 ? 26.459 1.118 -21.133 1.00 82.44 144 PRO A C 1
ATOM 1168 O O . PRO A 1 144 ? 27.229 2.068 -21.253 1.00 82.44 144 PRO A O 1
ATOM 1171 N N . GLN A 1 145 ? 25.664 0.714 -22.129 1.00 82.50 145 GLN A N 1
ATOM 1172 C CA . GLN A 1 145 ? 25.562 1.404 -23.421 1.00 82.50 145 GLN A CA 1
ATOM 1173 C C . GLN A 1 145 ? 24.368 2.373 -23.397 1.00 82.50 145 GLN A C 1
ATOM 1175 O O . GLN A 1 145 ? 23.226 1.894 -23.334 1.00 82.50 145 GLN A O 1
ATOM 1180 N N . PRO A 1 146 ? 24.578 3.705 -23.450 1.00 81.25 146 PRO A N 1
ATOM 1181 C CA . PRO A 1 146 ? 23.514 4.699 -23.286 1.00 81.25 146 PRO A CA 1
ATOM 1182 C C . PRO A 1 146 ? 22.316 4.498 -24.220 1.00 81.25 146 PRO A C 1
ATOM 1184 O O . PRO A 1 146 ? 21.169 4.617 -23.795 1.00 81.25 146 PRO A O 1
ATOM 1187 N N . GLU A 1 147 ? 22.564 4.123 -25.474 1.00 81.94 147 GLU A N 1
ATOM 1188 C CA . GLU A 1 147 ? 21.532 3.893 -26.487 1.00 81.94 147 GLU A CA 1
ATOM 1189 C C . GLU A 1 147 ? 20.569 2.742 -26.153 1.00 81.94 147 GLU A C 1
ATOM 1191 O O . GLU A 1 147 ? 19.439 2.716 -26.642 1.00 81.94 147 GLU A O 1
ATOM 1196 N N . THR A 1 148 ? 20.986 1.799 -25.305 1.00 81.12 148 THR A N 1
ATOM 1197 C CA . THR A 1 148 ? 20.170 0.635 -24.920 1.00 81.12 148 THR A CA 1
ATOM 1198 C C . THR A 1 148 ? 19.353 0.871 -23.654 1.00 81.12 148 THR A C 1
ATOM 1200 O O . THR A 1 148 ? 18.353 0.185 -23.437 1.00 81.12 148 THR A O 1
ATOM 1203 N N . LEU A 1 149 ? 19.718 1.873 -22.845 1.00 80.19 149 LEU A N 1
ATOM 1204 C CA . LEU A 1 149 ? 19.138 2.093 -21.518 1.00 80.19 149 LEU A CA 1
ATOM 1205 C C . LEU A 1 149 ? 17.625 2.311 -21.569 1.00 80.19 149 LEU A C 1
ATOM 1207 O O . LEU A 1 149 ? 16.901 1.747 -20.754 1.00 80.19 149 LEU A O 1
ATOM 1211 N N . HIS A 1 150 ? 17.126 3.060 -22.555 1.00 82.25 150 HIS A N 1
ATOM 1212 C CA . HIS A 1 150 ? 15.693 3.328 -22.689 1.00 82.25 150 HIS A CA 1
ATOM 1213 C C . HIS A 1 150 ? 14.880 2.058 -22.991 1.00 82.25 150 HIS A C 1
ATOM 1215 O O . HIS A 1 150 ? 13.806 1.826 -22.423 1.00 82.25 150 HIS A O 1
ATOM 1221 N N . ALA A 1 151 ? 15.405 1.208 -23.878 1.00 83.69 151 ALA A N 1
ATOM 1222 C CA . ALA A 1 151 ? 14.774 -0.057 -24.236 1.00 83.69 151 ALA A CA 1
ATOM 1223 C C . ALA A 1 151 ? 14.776 -1.026 -23.044 1.00 83.69 151 ALA A C 1
ATOM 1225 O O . ALA A 1 151 ? 13.740 -1.617 -22.733 1.00 83.69 151 ALA A O 1
ATOM 1226 N N . THR A 1 152 ? 15.900 -1.112 -22.330 1.00 84.44 152 THR A N 1
ATOM 1227 C CA . THR A 1 152 ? 16.052 -1.923 -21.116 1.00 84.44 152 THR A CA 1
ATOM 1228 C C . THR A 1 152 ? 15.121 -1.448 -19.999 1.00 84.44 152 THR A C 1
ATOM 1230 O O . THR A 1 152 ? 14.400 -2.253 -19.411 1.00 84.44 152 THR A O 1
ATOM 1233 N N . ALA A 1 153 ? 15.032 -0.134 -19.764 1.00 84.50 153 ALA A N 1
ATOM 1234 C CA . ALA A 1 153 ? 14.098 0.456 -18.804 1.00 84.50 153 ALA A CA 1
ATOM 1235 C C . ALA A 1 153 ? 12.645 0.084 -19.114 1.00 84.50 153 ALA A C 1
ATOM 1237 O O . ALA A 1 153 ? 11.881 -0.282 -18.223 1.00 84.50 153 ALA A O 1
ATOM 1238 N N . THR A 1 154 ? 12.267 0.159 -20.391 1.00 84.06 154 THR A N 1
ATOM 1239 C CA . THR A 1 154 ? 10.916 -0.175 -20.851 1.00 84.06 154 THR A CA 1
ATOM 1240 C C . THR A 1 154 ? 10.612 -1.661 -20.667 1.00 84.06 154 THR A C 1
ATOM 1242 O O . THR A 1 154 ? 9.507 -2.012 -20.250 1.00 84.06 154 THR A O 1
ATOM 1245 N N . ALA A 1 155 ? 11.574 -2.540 -20.961 1.00 85.38 155 ALA A N 1
ATOM 1246 C CA . ALA A 1 155 ? 11.434 -3.979 -20.751 1.00 85.38 155 ALA A CA 1
ATOM 1247 C C . ALA A 1 155 ? 11.225 -4.303 -19.265 1.00 85.38 155 ALA A C 1
ATOM 1249 O O . ALA A 1 155 ? 10.264 -4.989 -18.918 1.00 85.38 155 ALA A O 1
ATOM 1250 N N . TYR A 1 156 ? 12.041 -3.721 -18.383 1.00 87.00 156 TYR A N 1
ATOM 1251 C CA . TYR A 1 156 ? 11.902 -3.905 -16.939 1.00 87.00 156 TYR A CA 1
ATOM 1252 C C . TYR A 1 156 ? 10.593 -3.338 -16.403 1.00 87.00 156 TYR A C 1
ATOM 1254 O O . TYR A 1 156 ? 9.940 -4.008 -15.610 1.00 87.00 156 TYR A O 1
ATOM 1262 N N . HIS A 1 157 ? 10.140 -2.179 -16.886 1.00 80.50 157 HIS A N 1
ATOM 1263 C CA . HIS A 1 157 ? 8.820 -1.656 -16.530 1.00 80.50 157 HIS A CA 1
ATOM 1264 C C . HIS A 1 157 ? 7.688 -2.630 -16.880 1.00 80.50 157 HIS A C 1
ATOM 1266 O O . HIS A 1 157 ? 6.834 -2.892 -16.038 1.00 80.50 157 HIS A O 1
ATOM 1272 N N . ARG A 1 158 ? 7.709 -3.234 -18.075 1.00 80.56 158 ARG A N 1
ATOM 1273 C CA . ARG A 1 158 ? 6.698 -4.231 -18.471 1.00 80.56 158 ARG A CA 1
ATOM 1274 C C . ARG A 1 158 ? 6.727 -5.476 -17.588 1.00 80.56 158 ARG A C 1
ATOM 1276 O O . ARG A 1 158 ? 5.673 -6.027 -17.287 1.00 80.56 158 ARG A O 1
ATOM 1283 N N . GLU A 1 159 ? 7.910 -5.930 -17.182 1.00 81.06 159 GLU A N 1
ATOM 1284 C CA . GLU A 1 159 ? 8.044 -7.080 -16.280 1.00 81.06 159 GLU A CA 1
ATOM 1285 C C . GLU A 1 159 ? 7.574 -6.773 -14.857 1.00 81.06 159 GLU A C 1
ATOM 1287 O O . GLU A 1 159 ? 6.907 -7.605 -14.243 1.00 81.06 159 GLU A O 1
ATOM 1292 N N . ILE A 1 160 ? 7.892 -5.580 -14.352 1.00 80.62 160 ILE A N 1
ATOM 1293 C CA . ILE A 1 160 ? 7.418 -5.064 -13.063 1.00 80.62 160 ILE A CA 1
ATOM 1294 C C . ILE A 1 160 ? 5.887 -5.060 -13.047 1.00 80.62 160 ILE A C 1
ATOM 1296 O O . ILE A 1 160 ? 5.288 -5.625 -12.131 1.00 80.62 160 ILE A O 1
ATOM 1300 N N . ASP A 1 161 ? 5.268 -4.514 -14.097 1.00 72.81 161 ASP A N 1
ATOM 1301 C CA . ASP A 1 161 ? 3.812 -4.456 -14.238 1.00 72.81 161 ASP A CA 1
ATOM 1302 C C . ASP A 1 161 ? 3.195 -5.862 -14.331 1.00 72.81 161 ASP A C 1
ATOM 1304 O O . ASP A 1 161 ? 2.213 -6.159 -13.651 1.00 72.81 161 ASP A O 1
ATOM 1308 N N . ALA A 1 162 ? 3.793 -6.763 -15.120 1.00 74.12 162 ALA A N 1
ATOM 1309 C CA . ALA A 1 162 ? 3.322 -8.143 -15.271 1.00 74.12 162 ALA A CA 1
ATOM 1310 C C . ALA A 1 162 ? 3.407 -8.957 -13.967 1.00 74.12 162 ALA A C 1
ATOM 1312 O O . ALA A 1 162 ? 2.592 -9.853 -13.747 1.00 74.12 162 ALA A O 1
ATOM 1313 N N . LYS A 1 163 ? 4.382 -8.647 -13.104 1.00 72.25 163 LYS A N 1
ATOM 1314 C CA . LYS A 1 163 ? 4.566 -9.270 -11.784 1.00 72.25 163 LYS A CA 1
ATOM 1315 C C . LYS A 1 163 ? 3.808 -8.545 -10.662 1.00 72.25 163 LYS A C 1
ATOM 1317 O O . LYS A 1 163 ? 3.891 -8.973 -9.514 1.00 72.25 163 LYS A O 1
ATOM 1322 N N . GLY A 1 164 ? 3.080 -7.466 -10.966 1.00 69.81 164 GLY A N 1
ATOM 1323 C CA . GLY A 1 164 ? 2.337 -6.677 -9.977 1.00 69.81 164 GLY A CA 1
ATOM 1324 C C . GLY A 1 164 ? 3.224 -5.921 -8.978 1.00 69.81 164 GLY A C 1
ATOM 1325 O O . GLY A 1 164 ? 2.761 -5.557 -7.897 1.00 69.81 164 GLY A O 1
ATOM 1326 N N . LEU A 1 165 ? 4.498 -5.695 -9.309 1.00 77.06 165 LEU A N 1
ATOM 1327 C CA . LEU A 1 165 ? 5.450 -4.993 -8.449 1.00 77.06 165 LEU A CA 1
ATOM 1328 C C . LEU A 1 165 ? 5.266 -3.476 -8.567 1.00 77.06 165 LEU A C 1
ATOM 1330 O O . LEU A 1 165 ? 4.914 -2.952 -9.619 1.00 77.06 165 LEU A O 1
ATOM 1334 N N . THR A 1 166 ? 5.524 -2.742 -7.484 1.00 76.12 166 THR A N 1
ATOM 1335 C CA . THR A 1 166 ? 5.285 -1.288 -7.436 1.00 76.12 166 THR A CA 1
ATOM 1336 C C . THR A 1 166 ? 6.565 -0.525 -7.108 1.00 76.12 166 THR A C 1
ATOM 1338 O O . THR A 1 166 ? 6.924 -0.365 -5.940 1.00 76.12 166 THR A O 1
ATOM 1341 N N . PHE A 1 167 ? 7.237 -0.007 -8.137 1.00 77.50 167 PHE A N 1
ATOM 1342 C CA . PHE A 1 167 ? 8.415 0.856 -8.000 1.00 77.50 167 PHE A CA 1
ATOM 1343 C C . PHE A 1 167 ? 8.113 2.279 -8.465 1.00 77.50 167 PHE A C 1
ATOM 1345 O O . PHE A 1 167 ? 7.366 2.501 -9.414 1.00 77.50 167 PHE A O 1
ATOM 1352 N N . ARG A 1 168 ? 8.707 3.269 -7.794 1.00 73.75 168 ARG A N 1
ATOM 1353 C CA . ARG A 1 168 ? 8.535 4.687 -8.125 1.00 73.75 168 ARG A CA 1
ATOM 1354 C C . ARG A 1 168 ? 9.295 5.060 -9.396 1.00 73.75 168 ARG A C 1
ATOM 1356 O O . ARG A 1 168 ? 8.775 5.823 -10.206 1.00 73.75 168 ARG A O 1
ATOM 1363 N N . LYS A 1 169 ? 10.534 4.579 -9.518 1.00 81.19 169 LYS A N 1
ATOM 1364 C CA . LYS A 1 169 ? 11.443 4.793 -10.651 1.00 81.19 169 LYS A CA 1
ATOM 1365 C C . LYS A 1 169 ? 12.424 3.630 -10.753 1.00 81.19 169 LYS A C 1
ATOM 1367 O O . LYS A 1 169 ? 12.745 3.014 -9.736 1.00 81.19 169 LYS A O 1
ATOM 1372 N N . ILE A 1 170 ? 12.925 3.401 -11.960 1.00 84.19 170 ILE A N 1
ATOM 1373 C CA . ILE A 1 170 ? 14.120 2.596 -12.213 1.00 84.19 170 ILE A CA 1
ATOM 1374 C C . ILE A 1 170 ? 15.287 3.574 -12.363 1.00 84.19 170 ILE A C 1
ATOM 1376 O O . ILE A 1 170 ? 15.138 4.620 -12.989 1.00 84.19 170 ILE A O 1
ATOM 1380 N N . LEU A 1 171 ? 16.417 3.290 -11.728 1.00 83.06 171 LEU A N 1
ATOM 1381 C CA . LEU A 1 171 ? 17.620 4.112 -11.777 1.00 83.06 171 LEU A CA 1
ATOM 1382 C C . LEU A 1 171 ? 18.784 3.221 -12.195 1.00 83.06 171 LEU A C 1
ATOM 1384 O O . LEU A 1 171 ? 19.090 2.247 -11.508 1.00 83.06 171 LEU A O 1
ATOM 1388 N N . PHE A 1 172 ? 19.424 3.565 -13.308 1.00 84.62 172 PHE A N 1
ATOM 1389 C CA . PHE A 1 172 ? 20.626 2.881 -13.770 1.00 84.62 172 PHE A CA 1
ATOM 1390 C C . PHE A 1 172 ? 21.864 3.644 -13.326 1.00 84.62 172 PHE A C 1
ATOM 1392 O O . PHE A 1 172 ? 21.910 4.872 -13.430 1.00 84.62 172 PHE A O 1
ATOM 1399 N N . TYR A 1 173 ? 22.873 2.911 -12.876 1.00 81.56 173 TYR A N 1
ATOM 1400 C CA . TYR A 1 173 ? 24.183 3.448 -12.534 1.00 81.56 173 TYR A CA 1
ATOM 1401 C C . TYR A 1 173 ? 25.270 2.611 -13.192 1.00 81.56 173 TYR A C 1
ATOM 1403 O O . TYR A 1 173 ? 25.118 1.400 -13.350 1.00 81.56 173 TYR A O 1
ATOM 1411 N N . ASP A 1 174 ? 26.366 3.262 -13.562 1.00 78.81 174 ASP A N 1
ATOM 1412 C CA . ASP A 1 174 ? 27.565 2.580 -14.029 1.00 78.81 174 ASP A CA 1
ATOM 1413 C C . ASP A 1 174 ? 28.406 2.153 -12.821 1.00 78.81 174 ASP A C 1
ATOM 1415 O O . ASP A 1 174 ? 28.704 2.960 -11.938 1.00 78.81 174 ASP A O 1
ATOM 1419 N N . VAL A 1 175 ? 28.805 0.883 -12.781 1.00 76.88 175 VAL A N 1
ATOM 1420 C CA . VAL A 1 175 ? 29.713 0.346 -11.759 1.00 76.88 175 VAL A CA 1
ATOM 1421 C C . VAL A 1 175 ? 31.044 1.102 -11.732 1.00 76.88 175 VAL A C 1
ATOM 1423 O O . VAL A 1 175 ? 31.632 1.245 -10.663 1.00 76.88 175 VAL A O 1
ATOM 1426 N N . ALA A 1 176 ? 31.511 1.625 -12.871 1.00 71.62 176 ALA A N 1
ATOM 1427 C CA . ALA A 1 176 ? 32.764 2.374 -12.952 1.00 71.62 176 ALA A CA 1
ATOM 1428 C C . ALA A 1 176 ? 32.723 3.721 -12.203 1.00 71.62 176 ALA A C 1
ATOM 1430 O O . ALA A 1 176 ? 33.771 4.217 -11.787 1.00 71.62 176 ALA A O 1
ATOM 1431 N N . THR A 1 177 ? 31.535 4.310 -12.021 1.00 65.81 177 THR A N 1
ATOM 1432 C CA . THR A 1 177 ? 31.341 5.616 -11.359 1.00 65.81 177 THR A CA 1
ATOM 1433 C C . THR A 1 177 ? 30.592 5.511 -10.027 1.00 65.81 177 THR A C 1
ATOM 1435 O O . THR A 1 177 ? 30.564 6.458 -9.239 1.00 65.81 177 THR A O 1
ATOM 1438 N N . ALA A 1 178 ? 30.018 4.346 -9.723 1.00 58.12 178 ALA A N 1
ATOM 1439 C CA . ALA A 1 178 ? 29.369 4.057 -8.455 1.00 58.12 178 ALA A CA 1
ATOM 1440 C C . ALA A 1 178 ? 30.393 3.978 -7.306 1.00 58.12 178 ALA A C 1
ATOM 1442 O O . ALA A 1 178 ? 31.077 2.973 -7.115 1.00 58.12 178 ALA A O 1
ATOM 1443 N N . THR A 1 179 ? 30.475 5.023 -6.482 1.00 50.97 179 THR A N 1
ATOM 1444 C CA . THR A 1 179 ? 31.275 5.002 -5.251 1.00 50.97 179 THR A CA 1
ATOM 1445 C C . THR A 1 179 ? 30.473 4.374 -4.109 1.00 50.97 179 THR A C 1
ATOM 1447 O O . THR A 1 179 ? 29.580 4.984 -3.529 1.00 50.97 179 THR A O 1
ATOM 1450 N N . ILE A 1 180 ? 30.794 3.130 -3.745 1.00 48.59 180 ILE A N 1
ATOM 1451 C CA . ILE A 1 180 ? 30.190 2.469 -2.579 1.00 48.59 180 ILE A CA 1
ATOM 1452 C C . ILE A 1 180 ? 30.785 3.096 -1.308 1.00 48.59 180 ILE A C 1
ATOM 1454 O O . ILE A 1 180 ? 31.831 2.677 -0.816 1.00 48.59 180 ILE A O 1
ATOM 1458 N N . ALA A 1 181 ? 30.145 4.144 -0.788 1.00 42.00 181 ALA A N 1
ATOM 1459 C CA . ALA A 1 181 ? 30.532 4.752 0.482 1.00 42.00 181 ALA A CA 1
ATOM 1460 C C . ALA A 1 181 ? 30.193 3.817 1.665 1.00 42.00 181 ALA A C 1
ATOM 1462 O O . ALA A 1 181 ? 29.078 3.288 1.728 1.00 42.00 181 ALA A O 1
ATOM 1463 N N . PRO A 1 182 ? 31.103 3.625 2.639 1.00 41.31 182 PRO A N 1
ATOM 1464 C CA . PRO A 1 182 ? 30.814 2.837 3.826 1.00 41.31 182 PRO A CA 1
ATOM 1465 C C . PRO A 1 182 ? 29.996 3.665 4.832 1.00 41.31 182 PRO A C 1
ATOM 1467 O O . PRO A 1 182 ? 30.545 4.441 5.606 1.00 41.31 182 PRO A O 1
ATOM 1470 N N . GLY A 1 183 ? 28.677 3.446 4.844 1.00 39.28 183 GLY A N 1
ATOM 1471 C CA . GLY A 1 183 ? 27.823 3.627 6.025 1.00 39.28 183 GLY A CA 1
ATOM 1472 C C . GLY A 1 183 ? 26.956 4.889 6.077 1.00 39.28 183 GLY A C 1
ATOM 1473 O O . GLY A 1 183 ? 27.463 5.980 6.282 1.00 39.28 183 GLY A O 1
ATOM 1474 N N . VAL A 1 184 ? 25.634 4.707 5.959 1.00 33.84 184 VAL A N 1
ATOM 1475 C CA . VAL A 1 184 ? 24.584 4.879 6.992 1.00 33.84 184 VAL A CA 1
ATOM 1476 C C . VAL A 1 184 ? 23.329 4.182 6.410 1.00 33.84 184 VAL A C 1
ATOM 1478 O O . VAL A 1 184 ? 22.934 4.474 5.288 1.00 33.84 184 VAL A O 1
ATOM 1481 N N . TYR A 1 185 ? 22.748 3.195 7.105 1.00 35.31 185 TYR A N 1
ATOM 1482 C CA . TYR A 1 185 ? 21.598 2.376 6.642 1.00 35.31 185 TYR A CA 1
ATOM 1483 C C . TYR A 1 185 ? 21.772 1.544 5.349 1.00 35.31 185 TYR A C 1
ATOM 1485 O O . TYR A 1 185 ? 20.789 1.228 4.688 1.00 35.31 185 TYR A O 1
ATOM 1493 N N . GLY A 1 186 ? 22.992 1.134 4.986 1.00 39.47 186 GLY A N 1
ATOM 1494 C CA . GLY A 1 186 ? 23.196 0.133 3.923 1.00 39.47 186 GLY A CA 1
ATOM 1495 C C . GLY A 1 186 ? 22.801 0.566 2.502 1.00 39.47 186 GLY A C 1
ATOM 1496 O O . GLY A 1 186 ? 22.693 -0.287 1.628 1.00 39.47 186 GLY A O 1
ATOM 1497 N N . VAL A 1 187 ? 22.602 1.864 2.251 1.00 39.53 187 VAL A N 1
ATOM 1498 C CA . VAL A 1 187 ? 22.309 2.395 0.911 1.00 39.53 187 VAL A CA 1
ATOM 1499 C C . VAL A 1 187 ? 23.597 2.965 0.303 1.00 39.53 187 VAL A C 1
ATOM 1501 O O . VAL A 1 187 ? 24.158 3.901 0.878 1.00 39.53 187 VAL A O 1
ATOM 1504 N N . PRO A 1 188 ? 24.094 2.444 -0.835 1.00 49.28 188 PRO A N 1
ATOM 1505 C CA . PRO A 1 188 ? 25.250 3.024 -1.510 1.00 49.28 188 PRO A CA 1
ATOM 1506 C C . PRO A 1 188 ? 24.909 4.421 -2.054 1.00 49.28 188 PRO A C 1
ATOM 1508 O O . PRO A 1 188 ? 23.860 4.624 -2.669 1.00 49.28 188 PRO A O 1
ATOM 1511 N N . LEU A 1 189 ? 25.798 5.392 -1.831 1.00 46.66 189 LEU A N 1
ATOM 1512 C CA . LEU A 1 189 ? 25.707 6.728 -2.421 1.00 46.66 189 LEU A CA 1
ATOM 1513 C C . LEU A 1 189 ? 26.186 6.664 -3.872 1.00 46.66 189 LEU A C 1
ATOM 1515 O O . LEU A 1 189 ? 27.364 6.835 -4.154 1.00 46.66 189 LEU A O 1
ATOM 1519 N N .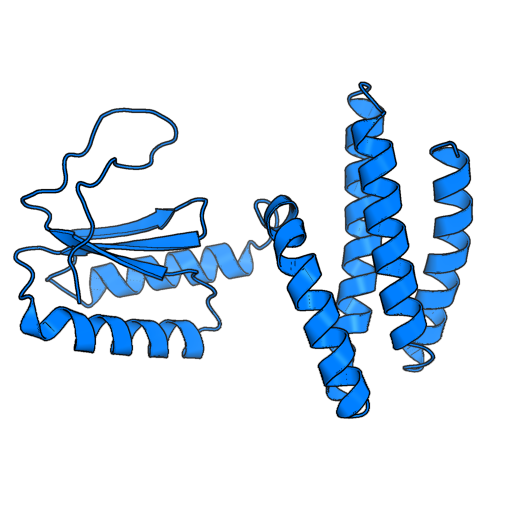 PHE A 1 190 ? 25.276 6.395 -4.800 1.00 55.88 190 PHE A N 1
ATOM 1520 C CA . PHE A 1 190 ? 25.611 6.441 -6.218 1.00 55.88 190 PHE A CA 1
ATOM 1521 C C . PHE A 1 190 ? 25.763 7.894 -6.696 1.00 55.88 190 PHE A C 1
ATOM 1523 O O . PHE A 1 190 ? 24.957 8.759 -6.335 1.00 55.88 190 PHE A O 1
ATOM 1530 N N . GLU A 1 191 ? 26.770 8.169 -7.537 1.00 56.47 191 GLU A N 1
ATOM 1531 C CA . GLU A 1 191 ? 26.801 9.394 -8.353 1.00 56.47 191 GLU A CA 1
ATOM 1532 C C . GLU A 1 191 ? 25.534 9.501 -9.211 1.00 56.47 191 GLU A C 1
ATOM 1534 O O . GLU A 1 191 ? 24.766 8.556 -9.278 1.00 56.47 191 GLU A O 1
ATOM 1539 N N . LYS A 1 192 ? 25.270 10.647 -9.855 1.00 66.38 192 LYS A N 1
ATOM 1540 C CA . LYS A 1 192 ? 24.026 10.893 -10.616 1.00 66.38 192 LYS A CA 1
ATOM 1541 C C . LYS A 1 192 ? 23.614 9.691 -11.497 1.00 66.38 192 LYS A C 1
ATOM 1543 O O . LYS A 1 192 ? 24.471 9.131 -12.176 1.00 66.38 192 LYS A O 1
ATOM 1548 N N . PRO A 1 193 ? 22.314 9.332 -11.535 1.00 70.62 193 PRO A N 1
ATOM 1549 C CA . PRO A 1 193 ? 21.834 8.233 -12.367 1.00 70.62 193 PRO A CA 1
ATOM 1550 C C . PRO A 1 193 ? 22.119 8.497 -13.846 1.00 70.62 193 PRO A C 1
ATOM 1552 O O . PRO A 1 193 ? 22.144 9.650 -14.288 1.00 70.62 193 PRO A O 1
ATOM 1555 N N . LEU A 1 194 ? 22.306 7.420 -14.606 1.00 73.06 194 LEU A N 1
ATOM 1556 C CA . LEU A 1 194 ? 22.425 7.481 -16.057 1.00 73.06 194 LEU A CA 1
ATOM 1557 C C . LEU A 1 194 ? 21.116 8.018 -16.642 1.00 73.06 194 LEU A C 1
ATOM 1559 O O . LEU A 1 194 ? 20.026 7.595 -16.253 1.00 73.06 194 LEU A O 1
ATOM 1563 N N . ASN A 1 195 ? 21.231 8.964 -17.571 1.00 73.56 195 ASN A N 1
ATOM 1564 C CA . ASN A 1 195 ? 20.080 9.512 -18.280 1.00 73.56 195 ASN A CA 1
ATOM 1565 C C . ASN A 1 195 ? 19.682 8.575 -19.423 1.00 73.56 195 ASN A C 1
ATOM 1567 O O . ASN A 1 195 ? 20.554 8.065 -20.128 1.00 73.56 195 ASN A O 1
ATOM 1571 N N . TYR A 1 196 ? 18.377 8.394 -19.615 1.00 66.38 196 TYR A N 1
ATOM 1572 C CA . TYR A 1 196 ? 17.779 7.581 -20.672 1.00 66.38 196 TYR A CA 1
ATOM 1573 C C . TYR A 1 196 ? 16.343 8.031 -20.970 1.00 66.38 196 TYR A C 1
ATOM 1575 O O . TYR A 1 196 ? 15.793 8.821 -20.166 1.00 66.38 196 TYR A O 1
#

Secondary structure (DSSP, 8-state):
--HHHHHHHHHHHHHHHHHHHTTT-SHHHHHHHHHHHHHHHHHHHHH---HHHHHHHHHHHHHHHHHHHHHHHTGGGS-HHHHHHHHHHHHHHHHHHHHHTTS--HHHHHHHHHHHHHHHHH-TTEEEEEE-TTSEEEEEESS--HHHHHHHHHHHHHHHHHTT---SEEEEEETTT------STT-----SPPP-

pLDDT: mean 70.06, std 15.84, range [31.48, 90.0]

Foldseek 3Di:
DDPVVLVVVVVVLLVVLVVVLVVLPPLLVNLVVLVVSLVVLVVNLVVDPDPVVNVVSVVVNVSSVVSNVSSVVCLVVDDPVSSVVVVVVVVVCVVVVLVVVPPDDPVLVVLVVVLQVVVVVPDPQFPHWDADSQQEIETEGEPDDLVCVVVVQVVVVVVCVVSVHDGPYYFYAYPVQFDQDPDDPPDGDGDHTRDD

Organism: NCBI:txid2793071

Sequence (196 aa):
MTLEEFEQDWESKSANISADLAYTKNLNEHFVTTQLAIHRLHDLMLLTSDKAELQHFMLLGYEIYALNYQILAHIPDFAAKQRQQLMALSKGTIKEEKLYNVTLNPQQATAEQDFLASLKERDFLIQDALITPDRNLVILLINPQPETLHATATAYHREIDAKGLTFRKILFYDVATATIAPGVYGVPLFEKPLNY

Radius of gyration: 21.52 Å; chains: 1; bounding box: 57×28×53 Å